Protein AF-A0A957S7K9-F1 (afdb_monomer)

Foldseek 3Di:
DDDDDDDDDDPPPDPPDPDPDDDDPPPDPPPVPQVVQQVVLVVQLVQQVVDVLVVVLCVLLVQDPVLCVLQSKGWFQDDDQPDDRFIWIWGFAAALVRGTQFIKTAGSDADPPTDRMDTDPSSDAQGKRQNNVDDFAQLAEEEEEEANVLQSLLVVLCVVLVFRYGYIYSYHLVSLVRNLVVVLVRLLRYLAYEYEYQDPCSQVVSQVVCVVRPVGHHRDHAPPSDGSSSCSSVVNNNVVVLVVLVCLLVVLVVVLVVCVVPPDPVNNVSSVSSNVSSVSSNCCSVVVDDDPPPPPPPDD

Mean predicted aligned error: 11.4 Å

Sequence (300 aa):
MSGTIPSGPPADLYPLSDRGKKAVDADQAPDYLDDWLLEAVPRFRAALKQNKPVIEYLQRRGISGEAAAAWHLGARSYSGNGYDRAAAVAMPAMGRDGQPIGLKYRIVNPAPTGPKCLNAKGTSGATLFGLHLLAPSHQRALLVCEGELNAVSLWQAARSINAPLDVVSFGSEGNSLSAWGTIKALSGNYGTTIVWADQPEVSSGLGMLLEWEAGGAYCQQSPYGKDANDLLQAGLLESYITGLLYRLHDSLSPLIARAHEYAHADDKARLWAREERLTMLAVAVLWGWSSPIKTESKAA

Structure (mmCIF, N/CA/C/O backbone):
data_AF-A0A957S7K9-F1
#
_entry.id   AF-A0A957S7K9-F1
#
loop_
_atom_site.group_PDB
_atom_site.id
_atom_site.type_symbol
_atom_site.label_atom_id
_atom_site.label_alt_id
_atom_site.label_comp_id
_atom_site.label_asym_id
_atom_site.label_entity_id
_atom_site.label_seq_id
_atom_site.pdbx_PDB_ins_code
_atom_site.Cartn_x
_atom_site.Cartn_y
_atom_site.Cartn_z
_atom_site.occupancy
_atom_site.B_iso_or_equiv
_atom_site.auth_seq_id
_atom_site.auth_comp_id
_atom_site.auth_asym_id
_atom_site.auth_atom_id
_atom_site.pdbx_PDB_model_num
ATOM 1 N N . MET A 1 1 ? -51.545 15.983 9.578 1.00 40.59 1 MET A N 1
ATOM 2 C CA . MET A 1 1 ? -50.214 16.380 10.081 1.00 40.59 1 MET A CA 1
ATOM 3 C C . MET A 1 1 ? -49.230 15.327 9.602 1.00 40.59 1 MET A C 1
ATOM 5 O O . MET A 1 1 ? -49.207 14.240 10.155 1.00 40.59 1 MET A O 1
ATOM 9 N N . SER A 1 2 ? -48.556 15.593 8.481 1.00 32.12 2 SER A N 1
ATOM 10 C CA . SER A 1 2 ? -47.654 14.652 7.806 1.00 32.12 2 SER A CA 1
ATOM 11 C C . SER A 1 2 ? -46.230 15.160 7.998 1.00 32.12 2 SER A C 1
ATOM 13 O O . SER A 1 2 ? -45.921 16.257 7.542 1.00 32.12 2 SER A O 1
ATOM 15 N N . GLY A 1 3 ? -45.415 14.413 8.742 1.00 29.97 3 GLY A N 1
ATOM 16 C CA . GLY A 1 3 ? -44.024 14.751 9.030 1.00 29.97 3 GLY A CA 1
ATOM 17 C C . GLY A 1 3 ? -43.102 14.237 7.932 1.00 29.97 3 GLY A C 1
ATOM 18 O O . GLY A 1 3 ? -43.047 13.037 7.675 1.00 29.97 3 GLY A O 1
ATOM 19 N N . THR A 1 4 ? -42.396 15.149 7.277 1.00 34.28 4 THR A N 1
ATOM 20 C CA . THR A 1 4 ? -41.329 14.866 6.316 1.00 34.28 4 THR A CA 1
ATOM 21 C C . THR A 1 4 ? -40.015 14.602 7.056 1.00 34.28 4 THR A C 1
ATOM 23 O O . THR A 1 4 ? -39.618 15.361 7.937 1.00 34.28 4 THR A O 1
ATOM 26 N N . ILE A 1 5 ? -39.351 13.506 6.690 1.00 33.75 5 ILE A N 1
ATOM 27 C CA . ILE A 1 5 ? -38.017 13.096 7.154 1.00 33.75 5 ILE A CA 1
ATOM 28 C C . ILE A 1 5 ? -36.967 14.051 6.549 1.00 33.75 5 ILE A C 1
ATOM 30 O O . ILE A 1 5 ? -37.105 14.388 5.369 1.00 33.75 5 ILE A O 1
ATOM 34 N N . PRO A 1 6 ? -35.916 14.482 7.277 1.00 33.62 6 PRO A N 1
ATOM 35 C CA . PRO A 1 6 ? -34.867 15.298 6.682 1.00 33.62 6 PRO A CA 1
ATOM 36 C C . PRO A 1 6 ? -34.019 14.454 5.724 1.00 33.62 6 PRO A C 1
ATOM 38 O O . PRO A 1 6 ? -33.525 13.382 6.074 1.00 33.62 6 PRO A O 1
ATOM 41 N N . SER A 1 7 ? -33.866 14.968 4.508 1.00 38.09 7 SER A N 1
ATOM 42 C CA . SER A 1 7 ? -32.948 14.499 3.472 1.00 38.09 7 SER A CA 1
ATOM 43 C C . SER A 1 7 ? -31.512 14.393 3.994 1.00 38.09 7 SER A C 1
ATOM 45 O O . SER A 1 7 ? -31.052 15.273 4.721 1.00 38.09 7 SER A O 1
ATOM 47 N N . GLY A 1 8 ? -30.805 13.334 3.588 1.00 37.28 8 GLY A N 1
ATOM 48 C CA . GLY A 1 8 ? -29.373 13.159 3.848 1.00 37.28 8 GLY A CA 1
ATOM 49 C C . GLY A 1 8 ? -28.513 14.314 3.307 1.00 37.28 8 GLY A C 1
ATOM 50 O O . GLY A 1 8 ? -29.008 15.152 2.547 1.00 37.28 8 GLY A O 1
ATOM 51 N N . PRO A 1 9 ? -27.232 14.386 3.708 1.00 30.55 9 PRO A N 1
ATOM 52 C CA . PRO A 1 9 ? -26.366 15.496 3.336 1.00 30.55 9 PRO A CA 1
ATOM 53 C C . PRO A 1 9 ? -26.137 15.538 1.812 1.00 30.55 9 PRO A C 1
ATOM 55 O O . PRO A 1 9 ? -26.082 14.484 1.172 1.00 30.55 9 PRO A O 1
ATOM 58 N N . PRO A 1 10 ? -26.010 16.739 1.220 1.00 33.38 10 PRO A N 1
ATOM 59 C CA . PRO A 1 10 ? -25.805 16.912 -0.215 1.00 33.38 10 PRO A CA 1
ATOM 60 C C . PRO A 1 10 ? -24.439 16.375 -0.663 1.00 33.38 10 PRO A C 1
ATOM 62 O O . PRO A 1 10 ? -23.454 16.441 0.073 1.00 33.38 10 PRO A O 1
ATOM 65 N N . ALA A 1 11 ? -24.379 15.890 -1.904 1.00 35.31 11 ALA A N 1
ATOM 66 C CA . ALA A 1 11 ? -23.202 15.302 -2.551 1.00 35.31 11 ALA A CA 1
ATOM 67 C C . ALA A 1 11 ? -22.056 16.300 -2.853 1.00 35.31 11 ALA A C 1
ATOM 69 O O . ALA A 1 11 ? -21.069 15.924 -3.481 1.00 35.31 11 ALA A O 1
ATOM 70 N N . ASP A 1 12 ? -22.141 17.537 -2.355 1.00 33.28 12 ASP A N 1
ATOM 71 C CA . ASP A 1 12 ? -21.331 18.677 -2.809 1.00 33.28 12 ASP A CA 1
ATOM 72 C C . ASP A 1 12 ? -20.323 19.188 -1.756 1.00 33.28 12 ASP A C 1
ATOM 74 O O . ASP A 1 12 ? -19.790 20.289 -1.874 1.00 33.28 12 ASP A O 1
ATOM 78 N N . LEU A 1 13 ? -20.018 18.408 -0.711 1.00 27.41 13 LEU A N 1
ATOM 79 C CA . LEU A 1 13 ? -19.104 18.825 0.371 1.00 27.41 13 LEU A CA 1
ATOM 80 C C . LEU A 1 13 ? -17.602 18.612 0.099 1.00 27.41 13 LEU A C 1
ATOM 82 O O . LEU A 1 13 ? -16.789 18.702 1.020 1.00 27.41 13 LEU A O 1
ATOM 86 N N . TYR A 1 14 ? -17.201 18.410 -1.156 1.00 32.72 14 TYR A N 1
ATOM 87 C CA . TYR A 1 14 ? -15.795 18.483 -1.550 1.00 32.72 14 TYR A CA 1
ATOM 88 C C . TYR A 1 14 ? -15.630 19.543 -2.635 1.00 32.72 14 TYR A C 1
ATOM 90 O O . TYR A 1 14 ? -16.008 19.287 -3.780 1.00 32.72 14 TYR A O 1
ATOM 98 N N . PRO A 1 15 ? -15.053 20.720 -2.333 1.00 28.98 15 PRO A N 1
ATOM 99 C CA . PRO A 1 15 ? -14.592 21.583 -3.400 1.00 28.98 15 PRO A CA 1
ATOM 100 C C . PRO A 1 15 ? -13.512 20.810 -4.162 1.00 28.98 15 PRO A C 1
ATOM 102 O O . PRO A 1 15 ? -12.453 20.487 -3.615 1.00 28.98 15 PRO A O 1
ATOM 105 N N . LEU A 1 16 ? -13.799 20.488 -5.428 1.00 34.84 16 LEU A N 1
ATOM 106 C CA . LEU A 1 16 ? -12.767 20.251 -6.430 1.00 34.84 16 LEU A CA 1
ATOM 107 C C . LEU A 1 16 ? -11.755 21.383 -6.266 1.00 34.84 16 LEU A C 1
ATOM 109 O O . LEU A 1 16 ? -12.127 22.551 -6.338 1.00 34.84 16 LEU A O 1
ATOM 113 N N . SER A 1 17 ? -10.524 21.003 -5.931 1.00 37.41 17 SER A N 1
ATOM 114 C CA . SER A 1 17 ? -9.437 21.875 -5.499 1.00 37.41 17 SER A CA 1
ATOM 115 C C . SER A 1 17 ? -9.468 23.243 -6.178 1.00 37.41 17 SER A C 1
ATOM 117 O O . SER A 1 17 ? -9.115 23.371 -7.355 1.00 37.41 17 SER A O 1
ATOM 119 N N . ASP A 1 18 ? -9.837 24.260 -5.405 1.00 31.44 18 ASP A N 1
ATOM 120 C CA . ASP A 1 18 ? -9.538 25.638 -5.740 1.00 31.44 18 ASP A CA 1
ATOM 121 C C . ASP A 1 18 ? -8.009 25.768 -5.686 1.00 31.44 18 ASP A C 1
ATOM 123 O O . ASP A 1 18 ? -7.373 25.617 -4.636 1.00 31.44 18 ASP A O 1
ATOM 127 N N . ARG A 1 19 ? -7.393 25.877 -6.868 1.00 39.47 19 ARG A N 1
ATOM 128 C CA . ARG A 1 19 ? -5.938 25.897 -7.043 1.00 39.47 19 ARG A CA 1
ATOM 129 C C . ARG A 1 19 ? -5.394 27.200 -6.462 1.00 39.47 19 ARG A C 1
ATOM 131 O O . ARG A 1 19 ? -5.288 28.210 -7.156 1.00 39.47 19 ARG A O 1
ATOM 138 N N . GLY A 1 20 ? -4.981 27.152 -5.198 1.00 28.11 20 GLY A N 1
ATOM 139 C CA . GLY A 1 20 ? -4.155 28.173 -4.561 1.00 28.11 20 GLY A CA 1
ATOM 140 C C . GLY A 1 20 ? -2.801 28.298 -5.262 1.00 28.11 20 GLY A C 1
ATOM 141 O O . GLY A 1 20 ? -1.843 27.603 -4.931 1.00 28.11 20 GLY A O 1
ATOM 142 N N . LYS A 1 21 ? -2.727 29.184 -6.260 1.00 36.22 21 LYS A N 1
ATOM 143 C CA . LYS A 1 21 ? -1.496 29.581 -6.949 1.00 36.22 21 LYS A CA 1
ATOM 144 C C . LYS A 1 21 ? -0.591 30.377 -6.002 1.00 36.22 21 LYS A C 1
ATOM 146 O O . LYS A 1 21 ? -0.970 31.462 -5.568 1.00 36.22 21 LYS A O 1
ATOM 151 N N . LYS A 1 22 ? 0.651 29.918 -5.810 1.00 26.97 22 LYS A N 1
ATOM 152 C CA . LYS A 1 22 ? 1.825 30.808 -5.727 1.00 26.97 22 LYS A CA 1
ATOM 153 C C . LYS A 1 22 ? 3.089 30.139 -6.291 1.00 26.97 22 LYS A C 1
ATOM 155 O O . LYS A 1 22 ? 3.783 29.397 -5.613 1.00 26.97 22 LYS A O 1
ATOM 160 N N . ALA A 1 23 ? 3.304 30.459 -7.569 1.00 32.12 23 ALA A N 1
ATOM 161 C CA . ALA A 1 23 ? 4.555 30.713 -8.286 1.00 32.12 23 ALA A CA 1
ATOM 162 C C . ALA A 1 23 ? 5.735 29.733 -8.140 1.00 32.12 23 ALA A C 1
ATOM 164 O O . ALA A 1 23 ? 6.741 30.021 -7.500 1.00 32.12 23 ALA A O 1
ATOM 165 N N . VAL A 1 24 ? 5.665 28.655 -8.914 1.00 30.42 24 VAL A N 1
ATOM 166 C CA . VAL A 1 24 ? 6.739 28.308 -9.860 1.00 30.42 24 VAL A CA 1
ATOM 167 C C . VAL A 1 24 ? 6.046 28.316 -11.220 1.00 30.42 24 VAL A C 1
ATOM 169 O O . VAL A 1 24 ? 4.910 27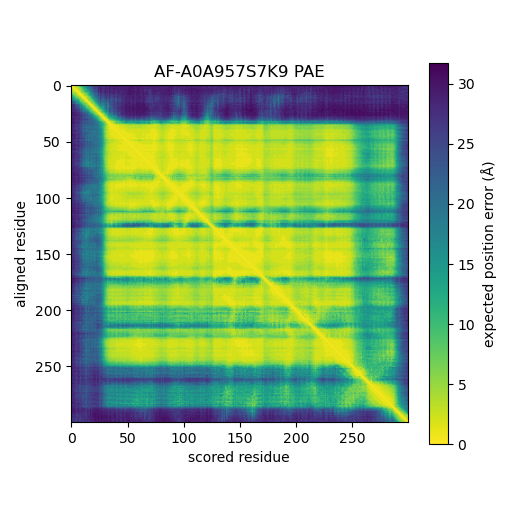.852 -11.254 1.00 30.42 24 VAL A O 1
ATOM 172 N N . ASP A 1 25 ? 6.621 28.904 -12.273 1.00 31.39 25 ASP A N 1
ATOM 173 C CA . ASP A 1 25 ? 5.973 29.060 -13.591 1.00 31.39 25 ASP A CA 1
ATOM 174 C C . ASP A 1 25 ? 5.265 27.766 -14.039 1.00 31.39 25 ASP A C 1
ATOM 176 O O . ASP A 1 25 ? 5.877 26.814 -14.519 1.00 31.39 25 ASP A O 1
ATOM 180 N N . ALA A 1 26 ? 3.952 27.728 -13.803 1.00 32.97 26 ALA A N 1
ATOM 181 C CA . ALA A 1 26 ? 3.089 26.551 -13.877 1.00 32.97 26 ALA A CA 1
ATOM 182 C C . ALA A 1 26 ? 2.227 26.573 -15.143 1.00 32.97 26 ALA A C 1
ATOM 184 O O . ALA A 1 26 ? 1.149 25.984 -15.167 1.00 32.97 26 ALA A O 1
ATOM 185 N N . ASP A 1 27 ? 2.679 27.284 -16.177 1.00 32.72 27 ASP A N 1
ATOM 186 C CA . ASP A 1 27 ? 1.867 27.548 -17.365 1.00 32.72 27 ASP A CA 1
ATOM 187 C C . ASP A 1 27 ? 2.054 26.526 -18.492 1.00 32.72 27 ASP A C 1
ATOM 189 O O . ASP A 1 27 ? 1.521 26.718 -19.575 1.00 32.72 27 ASP A O 1
ATOM 193 N N . GLN A 1 28 ? 2.756 25.411 -18.245 1.00 31.91 28 GLN A N 1
ATOM 194 C CA . GLN A 1 28 ? 2.763 24.243 -19.137 1.00 31.91 28 GLN A CA 1
ATOM 195 C C . GLN A 1 28 ? 2.995 22.933 -18.361 1.00 31.91 28 GLN A C 1
ATOM 197 O O . GLN A 1 28 ? 4.035 22.290 -18.497 1.00 31.91 28 GLN A O 1
ATOM 202 N N . ALA A 1 29 ? 2.021 22.484 -17.566 1.00 39.94 29 ALA A N 1
ATOM 203 C CA . ALA A 1 29 ? 1.775 21.042 -17.533 1.00 39.94 29 ALA A CA 1
ATOM 204 C C . ALA A 1 29 ? 0.912 20.768 -18.773 1.00 39.94 29 ALA A C 1
ATOM 206 O O . ALA A 1 29 ? -0.241 21.190 -18.779 1.00 39.94 29 ALA A O 1
ATOM 207 N N . PRO A 1 30 ? 1.469 20.224 -19.869 1.00 39.81 30 PRO A N 1
ATOM 208 C CA . PRO A 1 30 ? 0.715 20.101 -21.109 1.00 39.81 30 PRO A CA 1
ATOM 209 C C . PRO A 1 30 ? -0.482 19.172 -20.885 1.00 39.81 30 PRO A C 1
ATOM 211 O O . PRO A 1 30 ? -0.311 18.130 -20.253 1.00 39.81 30 PRO A O 1
ATOM 214 N N . ASP A 1 31 ? -1.640 19.503 -21.468 1.00 48.41 31 ASP A N 1
ATOM 215 C CA . ASP A 1 31 ? -2.852 18.654 -21.527 1.00 48.41 31 ASP A CA 1
ATOM 216 C C . ASP A 1 31 ? -2.547 17.204 -21.971 1.00 48.41 31 ASP A C 1
ATOM 218 O O . ASP A 1 31 ? -3.260 16.261 -21.655 1.00 48.41 31 ASP A O 1
ATOM 222 N N . TYR A 1 32 ? -1.394 17.007 -22.612 1.00 55.78 32 TYR A N 1
ATOM 223 C CA . TYR A 1 32 ? -0.789 15.722 -22.942 1.00 55.78 32 TYR A CA 1
ATOM 224 C C . TYR A 1 32 ? -0.526 14.786 -21.744 1.00 55.78 32 TYR A C 1
ATOM 226 O O . TYR A 1 32 ? -0.389 13.584 -21.967 1.00 55.78 32 TYR A O 1
ATOM 234 N N . LEU A 1 33 ? -0.380 15.285 -20.501 1.00 64.81 33 LEU A N 1
ATOM 235 C CA . LEU A 1 33 ? -0.000 14.454 -19.345 1.00 64.81 33 LEU A CA 1
ATOM 236 C C . LEU A 1 33 ? -1.059 13.389 -19.019 1.00 64.81 33 LEU A C 1
ATOM 238 O O . LEU A 1 33 ? -0.711 12.232 -18.776 1.00 64.81 33 LEU A O 1
ATOM 242 N N . ASP A 1 34 ? -2.325 13.788 -19.040 1.00 67.56 34 ASP A N 1
ATOM 243 C CA . ASP A 1 34 ? -3.440 12.895 -18.742 1.00 67.56 34 ASP A CA 1
ATOM 244 C C . ASP A 1 34 ? -3.630 11.904 -19.901 1.00 67.56 34 ASP A C 1
ATOM 246 O O . ASP A 1 34 ? -3.696 10.693 -19.678 1.00 67.56 34 ASP A O 1
ATOM 250 N N . ASP A 1 35 ? -3.553 12.389 -21.145 1.00 79.81 35 ASP A N 1
ATOM 251 C CA . ASP A 1 35 ? -3.683 11.568 -22.353 1.00 79.81 35 ASP A CA 1
ATOM 252 C C . ASP A 1 35 ? -2.632 10.450 -22.429 1.00 79.81 35 ASP A C 1
ATOM 254 O O . ASP A 1 35 ? -2.968 9.284 -22.663 1.00 79.81 35 ASP A O 1
ATOM 258 N N . TRP A 1 36 ? -1.349 10.742 -22.169 1.00 87.25 36 TRP A N 1
ATOM 259 C CA . TRP A 1 36 ? -0.337 9.682 -22.246 1.00 87.25 36 TRP A CA 1
ATOM 260 C C . TRP A 1 36 ? -0.469 8.673 -21.099 1.00 87.25 36 TRP A C 1
ATOM 262 O O . TRP A 1 36 ? -0.155 7.497 -21.298 1.00 87.25 36 TRP A O 1
ATOM 272 N N . LEU A 1 37 ? -0.902 9.089 -19.901 1.00 90.12 37 LEU A N 1
ATOM 273 C CA . LEU A 1 37 ? -1.119 8.172 -18.778 1.00 90.12 37 LEU A CA 1
ATOM 274 C C . LEU A 1 37 ? -2.270 7.205 -19.076 1.00 90.12 37 LEU A C 1
ATOM 276 O O . LEU A 1 37 ? -2.132 6.000 -18.824 1.00 90.12 37 LEU A O 1
ATOM 280 N N . LEU A 1 38 ? -3.356 7.718 -19.662 1.00 90.81 38 LEU A N 1
ATOM 281 C CA . LEU A 1 38 ? -4.510 6.937 -20.113 1.00 90.81 38 LEU A CA 1
ATOM 282 C C . LEU A 1 38 ? -4.116 5.858 -21.125 1.00 90.81 38 LEU A C 1
ATOM 284 O O . LEU A 1 38 ? -4.597 4.729 -21.038 1.00 90.81 38 LEU A O 1
ATOM 288 N N . GLU A 1 39 ? -3.191 6.159 -22.036 1.00 91.94 39 GLU A N 1
ATOM 289 C CA . GLU A 1 39 ? -2.677 5.183 -23.001 1.00 91.94 39 GLU A CA 1
ATOM 290 C C . GLU A 1 39 ? -1.640 4.221 -22.394 1.00 91.94 39 GLU A C 1
ATOM 292 O O . GLU A 1 39 ? -1.623 3.014 -22.675 1.00 91.94 39 GLU A O 1
ATOM 297 N N . ALA A 1 40 ? -0.741 4.735 -21.553 1.00 92.38 40 ALA A N 1
ATOM 298 C CA . ALA A 1 40 ? 0.407 3.985 -21.065 1.00 92.38 40 ALA A CA 1
ATOM 299 C C . ALA A 1 40 ? 0.029 2.922 -20.030 1.00 92.38 40 ALA A C 1
ATOM 301 O O . ALA A 1 40 ? 0.571 1.813 -20.068 1.00 92.38 40 ALA A O 1
ATOM 302 N N . VAL A 1 41 ? -0.899 3.222 -19.114 1.00 94.50 41 VAL A N 1
ATOM 303 C CA . VAL A 1 41 ? -1.272 2.294 -18.035 1.00 94.50 41 VAL A CA 1
ATOM 304 C C . VAL A 1 41 ? -1.858 0.981 -18.576 1.00 94.50 41 VAL A C 1
ATOM 306 O O . VAL A 1 41 ? -1.327 -0.080 -18.222 1.00 94.50 41 VAL A O 1
ATOM 309 N N . PRO A 1 42 ? -2.867 0.974 -19.472 1.00 96.12 42 PRO A N 1
ATOM 310 C CA . PRO A 1 42 ? -3.365 -0.258 -20.085 1.00 96.12 42 PRO A CA 1
ATOM 311 C C . PRO A 1 42 ? -2.270 -1.042 -20.815 1.00 96.12 42 PRO A C 1
ATOM 313 O O . PRO A 1 42 ? -2.186 -2.265 -20.673 1.00 96.12 42 PRO A O 1
ATOM 316 N N . ARG A 1 43 ? -1.380 -0.347 -21.536 1.00 97.19 43 ARG A N 1
ATOM 317 C CA . ARG A 1 43 ? -0.255 -0.971 -22.244 1.00 97.19 43 ARG A CA 1
ATOM 318 C C . ARG A 1 43 ? 0.717 -1.660 -21.287 1.00 97.19 43 ARG A C 1
ATOM 320 O O . ARG A 1 43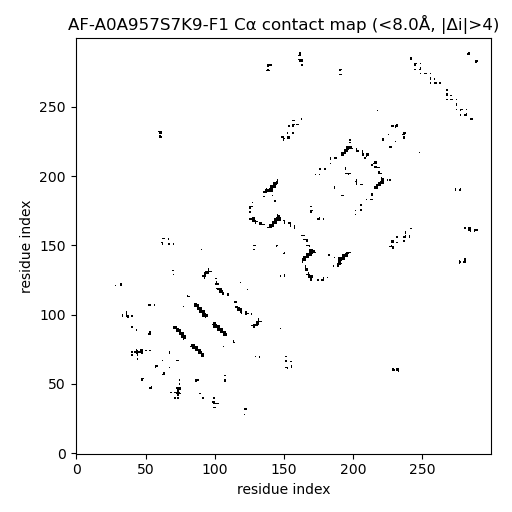 ? 1.113 -2.796 -21.544 1.00 97.19 43 ARG A O 1
ATOM 327 N N . PHE A 1 44 ? 1.095 -1.019 -20.181 1.00 97.88 44 PHE A N 1
ATOM 328 C CA . PHE A 1 44 ? 1.997 -1.623 -19.195 1.00 97.88 44 PHE A CA 1
ATOM 329 C C . PHE A 1 44 ? 1.349 -2.801 -18.464 1.00 97.88 44 PHE A C 1
ATOM 331 O O . PHE A 1 44 ? 2.017 -3.812 -18.236 1.00 97.88 44 PHE A O 1
ATOM 338 N N . ARG A 1 45 ? 0.049 -2.725 -18.153 1.00 97.62 45 ARG A N 1
ATOM 339 C CA . ARG A 1 45 ? -0.713 -3.855 -17.590 1.00 97.62 45 ARG A CA 1
ATOM 340 C C . ARG A 1 45 ? -0.747 -5.045 -18.547 1.00 97.62 45 ARG A C 1
ATOM 342 O O . ARG A 1 45 ? -0.539 -6.181 -18.128 1.00 97.62 45 ARG A O 1
ATOM 349 N N . ALA A 1 46 ? -0.968 -4.798 -19.838 1.00 97.44 46 ALA A N 1
ATOM 350 C CA . ALA A 1 46 ? -0.916 -5.844 -20.855 1.00 97.44 46 ALA A CA 1
ATOM 351 C C . ALA A 1 46 ? 0.490 -6.460 -20.959 1.00 97.44 46 ALA A C 1
ATOM 353 O O . ALA A 1 46 ? 0.625 -7.684 -20.978 1.00 97.44 46 ALA A O 1
ATOM 354 N N . ALA A 1 47 ? 1.534 -5.624 -20.943 1.00 97.75 47 ALA A N 1
ATOM 355 C CA . ALA A 1 47 ? 2.925 -6.064 -21.005 1.00 97.75 47 ALA A CA 1
ATOM 356 C C . ALA A 1 47 ? 3.346 -6.915 -19.795 1.00 97.75 47 ALA A C 1
ATOM 358 O O . ALA A 1 47 ? 4.167 -7.820 -19.950 1.00 97.75 47 ALA A O 1
ATOM 359 N N . LEU A 1 48 ? 2.772 -6.677 -18.607 1.00 97.94 48 LEU A N 1
ATOM 360 C CA . LEU A 1 48 ? 3.077 -7.460 -17.405 1.00 97.94 48 LEU A CA 1
ATOM 361 C C . LEU A 1 48 ? 2.861 -8.957 -17.622 1.00 97.94 48 LEU A C 1
ATOM 363 O O . LEU A 1 48 ? 3.707 -9.741 -17.212 1.00 97.94 48 LEU A O 1
ATOM 367 N N . LYS A 1 49 ? 1.802 -9.349 -18.342 1.00 94.69 49 LYS A N 1
ATOM 368 C CA . LYS A 1 49 ? 1.454 -10.759 -18.602 1.00 94.69 49 LYS A CA 1
ATOM 369 C C . LYS A 1 49 ? 2.548 -11.547 -19.329 1.00 94.69 49 LYS A C 1
ATOM 371 O O . LYS A 1 49 ? 2.542 -12.771 -19.289 1.00 94.69 49 LYS A O 1
ATOM 376 N N . GLN A 1 50 ? 3.456 -10.857 -20.016 1.00 95.69 50 GLN A N 1
ATOM 377 C CA . GLN A 1 50 ? 4.507 -11.462 -20.836 1.00 95.69 50 GLN A CA 1
ATOM 378 C C . GLN A 1 50 ? 5.917 -11.145 -20.311 1.00 95.69 50 GLN A C 1
ATOM 380 O O . GLN A 1 50 ? 6.903 -11.690 -20.807 1.00 95.69 50 GLN A O 1
ATOM 385 N N . ASN A 1 51 ? 6.044 -10.280 -19.300 1.00 97.06 51 ASN A N 1
ATOM 386 C CA . ASN A 1 51 ? 7.333 -9.812 -18.801 1.00 97.06 51 ASN A CA 1
ATOM 387 C C . ASN A 1 51 ? 7.841 -10.696 -17.650 1.00 97.06 51 ASN A C 1
ATOM 389 O O . ASN A 1 51 ? 7.623 -10.390 -16.477 1.00 97.06 51 ASN A O 1
ATOM 393 N N . LYS A 1 52 ? 8.534 -11.791 -17.994 1.00 97.12 52 LYS A N 1
ATOM 394 C CA . LYS A 1 52 ? 9.042 -12.774 -17.016 1.00 97.12 52 LYS A CA 1
ATOM 395 C C . LYS A 1 52 ? 9.855 -12.150 -15.869 1.00 97.12 52 LYS A C 1
ATOM 397 O O . LYS A 1 52 ? 9.509 -12.433 -14.726 1.00 97.12 52 LYS A O 1
ATOM 402 N N . PRO A 1 53 ? 10.840 -11.255 -16.105 1.00 97.56 53 PRO A N 1
ATOM 403 C CA . PRO A 1 53 ? 11.607 -10.660 -15.007 1.00 97.56 53 PRO A CA 1
ATOM 404 C C . PRO A 1 53 ? 10.748 -9.908 -13.984 1.00 97.56 53 PRO A C 1
ATOM 406 O O . PRO A 1 53 ? 10.999 -9.994 -12.783 1.00 97.56 53 PRO A O 1
ATOM 409 N N . VAL A 1 54 ? 9.732 -9.170 -14.446 1.00 98.38 54 VAL A N 1
ATOM 410 C CA . VAL A 1 54 ? 8.829 -8.424 -13.559 1.00 98.38 54 VAL A CA 1
ATOM 411 C C . VAL A 1 54 ? 7.860 -9.366 -12.842 1.00 98.38 54 VAL A C 1
ATOM 413 O O . VAL A 1 54 ? 7.633 -9.191 -11.647 1.00 98.38 54 VAL A O 1
ATOM 416 N N . ILE A 1 55 ? 7.333 -10.388 -13.526 1.00 98.44 55 ILE A N 1
ATOM 417 C CA . ILE A 1 55 ? 6.481 -11.415 -12.904 1.00 98.44 55 ILE A CA 1
ATOM 418 C C . ILE A 1 55 ? 7.238 -12.116 -11.773 1.00 98.44 55 ILE A C 1
ATOM 420 O O . ILE A 1 55 ? 6.754 -12.156 -10.645 1.00 98.44 55 ILE A O 1
ATOM 424 N N . GLU A 1 56 ? 8.442 -12.617 -12.051 1.00 98.25 56 GLU A N 1
ATOM 425 C CA . GLU A 1 56 ? 9.269 -13.312 -11.063 1.00 98.25 56 GLU A CA 1
ATOM 426 C C . GLU A 1 56 ? 9.638 -12.394 -9.893 1.00 98.25 56 GLU A C 1
ATOM 428 O O . GLU A 1 56 ? 9.670 -12.830 -8.745 1.00 98.25 56 GLU A O 1
ATOM 433 N N . TYR A 1 57 ? 9.896 -11.110 -10.160 1.00 98.31 57 TYR A N 1
ATOM 434 C CA . TYR A 1 57 ? 10.127 -10.122 -9.110 1.00 98.31 57 TYR A CA 1
ATOM 435 C C . TYR A 1 57 ? 8.918 -9.975 -8.181 1.00 98.31 57 TYR A C 1
ATOM 437 O O . TYR A 1 57 ? 9.076 -10.066 -6.965 1.00 98.31 57 TYR A O 1
ATOM 445 N N . LEU A 1 58 ? 7.717 -9.784 -8.736 1.00 98.50 58 LEU A N 1
ATOM 446 C CA . LEU A 1 58 ? 6.490 -9.654 -7.946 1.00 98.50 58 LEU A CA 1
ATOM 447 C C . LEU A 1 58 ? 6.191 -10.934 -7.155 1.00 98.50 58 LEU A C 1
ATOM 449 O O . LEU A 1 58 ? 5.881 -10.851 -5.969 1.00 98.50 58 LEU A O 1
ATOM 453 N N . GLN A 1 59 ? 6.378 -12.105 -7.772 1.00 98.12 59 GLN A N 1
ATOM 454 C CA . GLN A 1 59 ? 6.221 -13.405 -7.114 1.00 98.12 59 GLN A CA 1
ATOM 455 C C . GLN A 1 59 ? 7.190 -13.579 -5.943 1.00 98.12 59 GLN A C 1
ATOM 457 O O . GLN A 1 59 ? 6.766 -13.980 -4.863 1.00 98.12 59 GLN A O 1
ATOM 462 N N . ARG A 1 60 ? 8.473 -13.224 -6.110 1.00 97.88 60 ARG A N 1
ATOM 463 C CA . ARG A 1 60 ? 9.450 -13.251 -5.005 1.00 97.88 60 ARG A CA 1
ATOM 464 C C . ARG A 1 60 ? 9.071 -12.307 -3.870 1.00 97.88 60 ARG A C 1
ATOM 466 O O . ARG A 1 60 ? 9.320 -12.633 -2.721 1.00 97.88 60 ARG A O 1
ATOM 473 N N . ARG A 1 61 ? 8.448 -11.167 -4.184 1.00 97.69 61 ARG A N 1
ATOM 474 C CA . ARG A 1 61 ? 7.904 -10.223 -3.193 1.00 97.69 61 ARG A CA 1
ATOM 475 C C . ARG A 1 61 ? 6.553 -10.679 -2.615 1.00 97.69 61 ARG A C 1
ATOM 477 O O . ARG A 1 61 ? 5.949 -9.932 -1.854 1.00 97.69 61 ARG A O 1
ATOM 484 N N . GLY A 1 62 ? 6.058 -11.866 -2.973 1.00 98.06 62 GLY A N 1
ATOM 485 C CA . GLY A 1 62 ? 4.785 -12.412 -2.493 1.00 98.06 62 GLY A CA 1
ATOM 486 C C . GLY A 1 62 ? 3.538 -11.717 -3.051 1.00 98.06 62 GLY A C 1
ATOM 487 O O . GLY A 1 62 ? 2.440 -11.952 -2.553 1.00 98.06 62 GLY A O 1
ATOM 488 N N . ILE A 1 63 ? 3.674 -10.852 -4.060 1.00 98.56 63 ILE A N 1
ATOM 489 C CA . ILE A 1 63 ? 2.548 -10.115 -4.643 1.00 98.56 63 ILE A CA 1
ATOM 490 C C . ILE A 1 63 ? 1.788 -11.026 -5.605 1.00 98.56 63 ILE A C 1
ATOM 492 O O . ILE A 1 63 ? 2.350 -11.526 -6.584 1.00 98.56 63 ILE A O 1
ATOM 496 N N . SER A 1 64 ? 0.499 -11.233 -5.332 1.00 98.19 64 SER A N 1
ATOM 497 C CA . SER A 1 64 ? -0.347 -12.102 -6.151 1.00 98.19 64 SER A CA 1
ATOM 498 C C . SER A 1 64 ? -0.730 -11.444 -7.482 1.00 98.19 64 SER A C 1
ATOM 500 O O . SER A 1 64 ? -0.701 -10.221 -7.638 1.00 98.19 64 SER A O 1
ATOM 502 N N . GLY A 1 65 ? -1.141 -12.260 -8.459 1.00 97.94 65 GLY A N 1
ATOM 503 C CA . GLY A 1 65 ? -1.684 -11.750 -9.722 1.00 97.94 65 GLY A CA 1
ATOM 504 C C . GLY A 1 65 ? -2.962 -10.923 -9.531 1.00 97.94 65 GLY A C 1
ATOM 505 O O . GLY A 1 65 ? -3.154 -9.936 -10.237 1.00 97.94 65 GLY A O 1
ATOM 506 N N . GLU A 1 66 ? -3.801 -11.280 -8.551 1.00 98.19 66 GLU A N 1
ATOM 507 C CA . GLU A 1 66 ? -4.999 -10.513 -8.180 1.00 98.19 66 GLU A CA 1
ATOM 508 C C . GLU A 1 66 ? -4.619 -9.137 -7.627 1.00 98.19 66 GLU A C 1
ATOM 510 O O . GLU A 1 66 ? -5.137 -8.123 -8.093 1.00 98.19 66 GLU A O 1
ATOM 515 N N . ALA A 1 67 ? -3.664 -9.085 -6.694 1.00 98.44 67 ALA A N 1
ATOM 516 C CA . ALA A 1 67 ? -3.193 -7.830 -6.122 1.00 98.44 67 ALA A CA 1
ATOM 517 C C . ALA A 1 67 ? -2.542 -6.940 -7.185 1.00 98.44 67 ALA A C 1
ATOM 519 O O . ALA A 1 67 ? -2.871 -5.760 -7.295 1.00 98.44 67 ALA A O 1
ATOM 520 N N . ALA A 1 68 ? -1.693 -7.513 -8.042 1.00 98.50 68 ALA A N 1
ATOM 521 C CA . ALA A 1 68 ? -1.110 -6.788 -9.162 1.00 98.50 68 ALA A CA 1
ATOM 522 C C . ALA A 1 68 ? -2.184 -6.225 -10.112 1.00 98.50 68 ALA A C 1
ATOM 524 O O . ALA A 1 68 ? -2.081 -5.079 -10.552 1.00 98.50 68 ALA A O 1
ATOM 525 N N . ALA A 1 69 ? -3.234 -6.997 -10.406 1.00 98.38 69 ALA A N 1
ATOM 526 C CA . ALA A 1 69 ? -4.325 -6.563 -11.272 1.00 98.38 69 ALA A CA 1
ATOM 527 C C . ALA A 1 69 ? -5.172 -5.441 -10.648 1.00 98.38 69 ALA A C 1
ATOM 529 O O . ALA A 1 69 ? -5.465 -4.468 -11.352 1.00 98.38 69 ALA A O 1
ATOM 530 N N . ALA A 1 70 ? -5.524 -5.564 -9.362 1.00 98.12 70 ALA A N 1
ATOM 531 C CA . ALA A 1 70 ? -6.314 -4.588 -8.606 1.00 98.12 70 ALA A CA 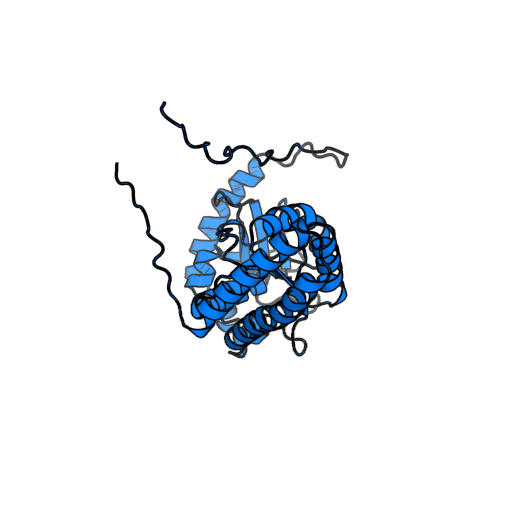1
ATOM 532 C C . ALA A 1 70 ? -5.589 -3.243 -8.455 1.00 98.12 70 ALA A C 1
ATOM 534 O O . ALA A 1 70 ? -6.197 -2.183 -8.563 1.00 98.12 70 ALA A O 1
ATOM 535 N N . TRP A 1 71 ? -4.268 -3.274 -8.283 1.00 98.06 71 TRP A N 1
ATOM 536 C CA . TRP A 1 71 ? -3.422 -2.080 -8.182 1.00 98.06 71 TRP A CA 1
ATOM 537 C C . TRP A 1 71 ? -2.910 -1.570 -9.536 1.00 98.06 71 TRP A C 1
ATOM 539 O O . TRP A 1 71 ? -2.037 -0.708 -9.583 1.00 98.06 71 TRP A O 1
ATOM 549 N N . HIS A 1 72 ? -3.444 -2.094 -10.646 1.00 97.81 72 HIS A N 1
ATOM 550 C CA . HIS A 1 72 ? -3.077 -1.694 -12.008 1.00 97.81 72 HIS A CA 1
ATOM 551 C C . HIS A 1 72 ? -1.570 -1.801 -12.305 1.00 97.81 72 HIS A C 1
ATOM 553 O O . HIS A 1 72 ? -1.060 -1.102 -13.184 1.00 97.81 72 HIS A O 1
ATOM 559 N N . LEU A 1 73 ? -0.858 -2.701 -11.617 1.00 98.44 73 LEU A N 1
ATOM 560 C CA . LEU A 1 73 ? 0.570 -2.890 -11.829 1.00 98.44 73 LEU A CA 1
ATOM 561 C C . LEU A 1 73 ? 0.838 -3.324 -13.271 1.00 98.44 73 LEU A C 1
ATOM 563 O O . LEU A 1 73 ? 0.108 -4.122 -13.865 1.00 98.44 73 LEU A O 1
ATOM 567 N N . GLY A 1 74 ? 1.915 -2.786 -13.825 1.00 98.38 74 GLY A N 1
ATOM 568 C CA . GLY A 1 74 ? 2.356 -3.066 -15.179 1.00 98.38 74 GLY A CA 1
ATOM 569 C C . GLY A 1 74 ? 3.836 -3.410 -15.248 1.00 98.38 74 GLY A C 1
ATOM 570 O O . GLY A 1 74 ? 4.562 -3.354 -14.255 1.00 98.38 74 GLY A O 1
ATOM 571 N N . ALA A 1 75 ? 4.302 -3.724 -16.450 1.00 98.31 75 ALA A N 1
ATOM 572 C CA . ALA A 1 75 ? 5.716 -3.909 -16.734 1.00 98.31 75 ALA A CA 1
ATOM 573 C C . ALA A 1 75 ? 6.168 -2.998 -17.871 1.00 98.31 75 ALA A C 1
ATOM 575 O O . ALA A 1 75 ? 5.447 -2.783 -18.847 1.00 98.31 75 ALA A O 1
ATOM 576 N N . ARG A 1 76 ? 7.404 -2.511 -17.770 1.00 95.75 76 ARG A N 1
ATOM 577 C CA . ARG A 1 76 ? 8.092 -1.838 -18.873 1.00 95.75 76 ARG A CA 1
ATOM 578 C C . ARG A 1 76 ? 9.598 -2.051 -18.804 1.00 95.75 76 ARG A C 1
ATOM 580 O O . ARG A 1 76 ? 10.142 -2.362 -17.747 1.00 95.75 76 ARG A O 1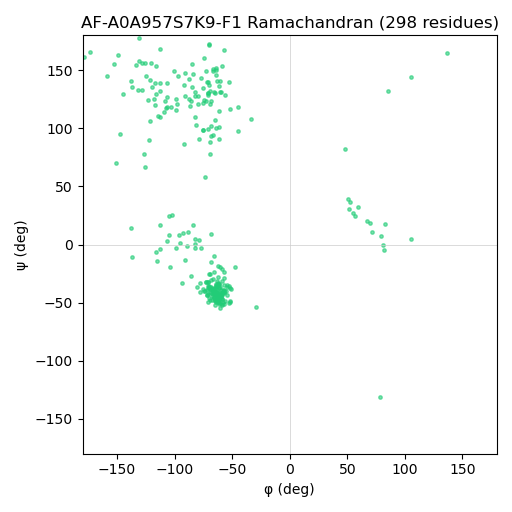
ATOM 587 N N . SER A 1 77 ? 10.268 -1.783 -19.918 1.00 93.56 77 SER A N 1
ATOM 588 C CA . SER A 1 77 ? 11.698 -1.479 -19.916 1.00 93.56 77 SER A CA 1
ATOM 589 C C . SER A 1 77 ? 11.900 0.011 -19.637 1.00 93.56 77 SER A C 1
ATOM 591 O O . SER A 1 77 ? 11.192 0.868 -20.186 1.00 93.56 77 SER A O 1
ATOM 593 N N . TYR A 1 78 ? 12.849 0.319 -18.763 1.00 90.00 78 TYR A N 1
ATOM 594 C CA . TYR A 1 78 ? 13.220 1.672 -18.380 1.00 90.00 78 TYR A CA 1
ATOM 595 C C . TYR A 1 78 ? 14.635 1.996 -18.868 1.00 90.00 78 TYR A C 1
ATOM 597 O O . TYR A 1 78 ? 15.562 1.219 -18.646 1.00 90.00 78 TYR A O 1
ATOM 605 N N . SER A 1 79 ? 14.789 3.158 -19.499 1.00 87.94 79 SER A N 1
ATOM 606 C CA . SER A 1 79 ? 16.084 3.723 -19.884 1.00 87.94 79 SER A CA 1
ATOM 607 C C . SER A 1 79 ? 16.167 5.157 -19.362 1.00 87.94 79 SER A C 1
ATOM 609 O O . SER A 1 79 ? 15.213 5.921 -19.517 1.00 87.94 79 SER A O 1
ATOM 611 N N . GLY A 1 80 ? 17.286 5.507 -18.730 1.00 85.44 80 GLY A N 1
ATOM 612 C CA . GLY A 1 80 ? 17.499 6.792 -18.051 1.00 85.44 80 GLY A CA 1
ATOM 613 C C . GLY A 1 80 ? 18.179 6.614 -16.693 1.00 85.44 80 GLY A C 1
ATOM 614 O O . GLY A 1 80 ? 18.228 5.507 -16.169 1.00 85.44 80 GLY A O 1
ATOM 615 N N . ASN A 1 81 ? 18.717 7.689 -16.107 1.00 82.81 81 ASN A N 1
ATOM 616 C CA . ASN A 1 81 ? 19.376 7.660 -14.787 1.00 82.81 81 ASN A CA 1
ATOM 617 C C . ASN A 1 81 ? 20.443 6.554 -14.637 1.00 82.81 81 ASN A C 1
ATOM 619 O O . ASN A 1 81 ? 20.528 5.902 -13.600 1.00 82.81 81 ASN A O 1
ATOM 623 N N . GLY A 1 82 ? 21.223 6.311 -15.696 1.00 81.31 82 GLY A N 1
ATOM 624 C CA . GLY A 1 82 ? 22.252 5.264 -15.727 1.00 81.31 82 GLY A CA 1
ATOM 625 C C . GLY A 1 82 ? 21.737 3.846 -16.008 1.00 81.31 82 GLY A C 1
ATOM 626 O O . GLY A 1 82 ? 22.541 2.925 -16.094 1.00 81.31 82 GLY A O 1
ATOM 627 N N . TYR A 1 83 ? 20.428 3.657 -16.192 1.00 85.62 83 TYR A N 1
ATOM 628 C CA . TYR A 1 83 ? 19.844 2.383 -16.607 1.00 85.62 83 TYR A CA 1
ATOM 629 C C . TYR A 1 83 ? 19.709 2.289 -18.129 1.00 85.62 83 TYR A C 1
ATOM 631 O O . TYR A 1 83 ? 19.217 3.222 -18.772 1.00 85.62 83 TYR A O 1
ATOM 639 N N . ASP A 1 84 ? 20.053 1.125 -18.682 1.00 87.12 84 ASP A N 1
ATOM 640 C CA . ASP A 1 84 ? 19.763 0.748 -20.066 1.00 87.12 84 ASP A CA 1
ATOM 641 C C . ASP A 1 84 ? 18.780 -0.429 -20.101 1.00 87.12 84 ASP A C 1
ATOM 643 O O . ASP A 1 84 ? 19.104 -1.543 -19.689 1.00 87.12 84 ASP A O 1
ATOM 647 N N . ARG A 1 85 ? 17.548 -0.159 -20.554 1.00 88.25 85 ARG A N 1
ATOM 648 C CA . ARG A 1 85 ? 16.466 -1.142 -20.743 1.00 88.25 85 ARG A CA 1
ATOM 649 C C . ARG A 1 85 ? 16.190 -2.030 -19.522 1.00 88.25 85 ARG A C 1
ATOM 651 O O . ARG A 1 85 ? 15.703 -3.152 -19.669 1.00 88.25 85 ARG A O 1
ATOM 658 N N . ALA A 1 86 ? 16.419 -1.514 -18.318 1.00 91.75 86 ALA A N 1
ATOM 659 C CA . ALA A 1 86 ? 16.182 -2.238 -17.078 1.00 91.75 86 ALA A CA 1
ATOM 660 C C . ALA A 1 86 ? 14.699 -2.617 -16.939 1.00 91.75 86 ALA A C 1
ATOM 662 O O . ALA A 1 86 ? 13.808 -1.806 -17.206 1.00 91.75 86 ALA A O 1
ATOM 663 N N . ALA A 1 87 ? 14.423 -3.848 -16.508 1.00 96.56 87 ALA A N 1
ATOM 664 C CA . ALA A 1 87 ? 13.064 -4.275 -16.200 1.00 96.56 87 ALA A CA 1
ATOM 665 C C . ALA A 1 87 ? 12.529 -3.490 -14.994 1.00 96.56 87 ALA A C 1
ATOM 667 O O . ALA A 1 87 ? 13.201 -3.384 -13.963 1.00 96.56 87 ALA A O 1
ATOM 668 N N . ALA A 1 88 ? 11.318 -2.950 -15.122 1.00 97.50 88 ALA A N 1
ATOM 669 C CA . ALA A 1 88 ? 10.689 -2.158 -14.079 1.00 97.50 88 ALA A CA 1
ATOM 670 C C . ALA A 1 88 ? 9.205 -2.499 -13.915 1.00 97.50 88 ALA A C 1
ATOM 672 O O . ALA A 1 88 ? 8.479 -2.673 -14.900 1.00 97.50 88 ALA A O 1
ATOM 673 N N . VAL A 1 89 ? 8.755 -2.527 -12.660 1.00 98.25 89 VAL A N 1
ATOM 674 C CA . VAL A 1 89 ? 7.330 -2.512 -12.315 1.00 98.25 89 VAL A CA 1
ATOM 675 C C . VAL A 1 89 ? 6.817 -1.096 -12.552 1.00 98.25 89 VAL A C 1
ATOM 677 O O . VAL A 1 89 ? 7.356 -0.143 -11.990 1.00 98.25 89 VAL A O 1
ATOM 680 N N . ALA A 1 90 ? 5.783 -0.954 -13.370 1.00 97.19 90 ALA A N 1
ATOM 681 C CA . ALA A 1 90 ? 5.016 0.277 -13.506 1.00 97.19 90 ALA A CA 1
ATOM 682 C C . ALA A 1 90 ? 3.927 0.303 -12.422 1.00 97.19 90 ALA A C 1
ATOM 684 O O . ALA A 1 90 ? 3.132 -0.630 -12.329 1.00 97.19 90 ALA A O 1
ATOM 685 N N . MET A 1 91 ? 3.914 1.348 -11.598 1.00 96.50 91 MET A N 1
ATOM 686 C CA . MET A 1 91 ? 3.036 1.514 -10.436 1.00 96.50 91 MET A CA 1
ATOM 687 C C . MET A 1 91 ? 2.230 2.811 -10.605 1.00 96.50 91 MET A C 1
ATOM 689 O O . MET A 1 91 ? 2.727 3.886 -10.251 1.00 96.50 91 MET A O 1
ATOM 693 N N . PRO A 1 92 ? 1.044 2.751 -11.232 1.00 94.81 92 PRO A N 1
ATOM 694 C CA . PRO A 1 92 ? 0.239 3.939 -11.481 1.00 94.81 92 PRO A CA 1
ATOM 695 C C . PRO A 1 92 ? -0.538 4.368 -10.233 1.00 94.81 92 PRO A C 1
ATOM 697 O O . PRO A 1 92 ? -1.266 3.576 -9.642 1.00 94.81 92 PRO A O 1
ATOM 700 N N . ALA A 1 93 ? -0.421 5.635 -9.845 1.00 93.19 93 ALA A N 1
ATOM 701 C CA . ALA A 1 93 ? -1.353 6.233 -8.899 1.00 93.19 93 ALA A CA 1
ATOM 702 C C . ALA A 1 93 ? -2.663 6.514 -9.639 1.00 93.19 93 ALA A C 1
ATOM 704 O O . ALA A 1 93 ? -2.664 7.232 -10.637 1.00 93.19 93 ALA A O 1
ATOM 705 N N . MET A 1 94 ? -3.758 5.932 -9.159 1.00 93.44 94 MET A N 1
ATOM 706 C CA . MET A 1 94 ? -5.090 6.112 -9.730 1.00 93.44 94 MET A CA 1
ATOM 707 C C . MET A 1 94 ? -5.914 7.012 -8.807 1.00 93.44 94 MET A C 1
ATOM 709 O O . MET A 1 94 ? -5.843 6.862 -7.586 1.00 93.44 94 MET A O 1
ATOM 713 N N . GLY A 1 95 ? -6.692 7.929 -9.374 1.00 91.81 95 GLY A N 1
ATOM 714 C CA . GLY A 1 95 ? -7.698 8.714 -8.671 1.00 91.81 95 GLY A CA 1
ATOM 715 C C . GLY A 1 95 ? -8.900 7.867 -8.246 1.00 91.81 95 GLY A C 1
ATOM 716 O O . GLY A 1 95 ? -9.042 6.706 -8.630 1.00 91.81 95 GLY A O 1
ATOM 717 N N . ARG A 1 96 ? -9.798 8.448 -7.441 1.00 90.25 96 ARG A N 1
ATOM 718 C CA . ARG A 1 96 ? -11.035 7.765 -7.000 1.00 90.25 96 ARG A CA 1
ATOM 719 C C . ARG A 1 96 ? -12.006 7.472 -8.147 1.00 90.25 96 ARG A C 1
ATOM 721 O O . ARG A 1 96 ? -12.831 6.577 -8.027 1.00 90.25 96 ARG A O 1
ATOM 728 N N . ASP A 1 97 ? -11.900 8.226 -9.232 1.00 89.56 97 ASP A N 1
ATOM 729 C CA . ASP A 1 97 ? -12.617 8.040 -10.496 1.00 89.56 97 ASP A CA 1
ATOM 730 C C . ASP A 1 97 ? -12.035 6.907 -11.361 1.00 89.56 97 ASP A C 1
ATOM 732 O O . ASP A 1 97 ? -12.568 6.598 -12.425 1.00 89.56 97 ASP A O 1
ATOM 736 N N . GLY A 1 98 ? -10.943 6.280 -10.913 1.00 89.94 98 GLY A N 1
ATOM 737 C CA . GLY A 1 98 ? -10.247 5.230 -11.644 1.00 89.94 98 GLY A CA 1
ATOM 738 C C . GLY A 1 98 ? -9.326 5.748 -12.747 1.00 89.94 98 GLY A C 1
ATOM 739 O O . GLY A 1 98 ? -8.789 4.925 -13.489 1.00 89.94 98 GLY A O 1
ATOM 740 N N . GLN A 1 99 ? -9.108 7.064 -12.854 1.00 91.56 99 GLN A N 1
ATOM 741 C CA . GLN A 1 99 ? -8.199 7.641 -13.844 1.00 91.56 99 GLN A CA 1
ATOM 742 C C . GLN A 1 99 ? -6.758 7.696 -13.320 1.00 91.56 99 GLN A C 1
ATOM 744 O O . GLN A 1 99 ? -6.539 7.927 -12.130 1.00 91.56 99 GLN A O 1
ATOM 749 N N . PRO A 1 100 ? -5.741 7.447 -14.160 1.00 91.81 100 PRO A N 1
ATOM 750 C CA . PRO A 1 100 ? -4.350 7.527 -13.738 1.00 91.81 100 PRO A CA 1
ATOM 751 C C . PRO A 1 100 ? -3.932 8.990 -13.542 1.00 91.81 100 PRO A C 1
ATOM 753 O O . PRO A 1 100 ? -3.997 9.789 -14.464 1.00 91.81 100 PRO A O 1
ATOM 756 N N . ILE A 1 101 ? -3.448 9.318 -12.346 1.00 89.25 101 ILE A N 1
ATOM 757 C CA . ILE A 1 101 ? -3.011 10.670 -11.947 1.00 89.25 101 ILE A CA 1
ATOM 758 C C . ILE A 1 101 ? -1.498 10.755 -11.706 1.00 89.25 101 ILE A C 1
ATOM 760 O O . ILE A 1 101 ? -0.949 11.814 -11.409 1.00 89.25 101 ILE A O 1
ATOM 764 N N . GLY A 1 102 ? -0.798 9.625 -11.801 1.00 89.81 102 GLY A N 1
ATOM 765 C CA . GLY A 1 102 ? 0.650 9.586 -11.709 1.00 89.81 102 GLY A CA 1
ATOM 766 C C . GLY A 1 102 ? 1.217 8.208 -11.999 1.00 89.81 102 GLY A C 1
ATOM 767 O O . GLY A 1 102 ? 0.497 7.210 -12.021 1.00 89.81 102 GLY A O 1
ATOM 768 N N . LEU A 1 103 ? 2.528 8.135 -12.226 1.00 91.31 103 LEU A N 1
ATOM 769 C CA . LEU A 1 103 ? 3.188 6.873 -12.524 1.00 91.31 103 LEU A CA 1
ATOM 770 C C . LEU A 1 103 ? 4.592 6.812 -11.932 1.00 91.31 103 LEU A C 1
ATOM 772 O O . LEU A 1 103 ? 5.426 7.686 -12.160 1.00 91.31 103 LEU A O 1
ATOM 776 N N . LYS A 1 104 ? 4.869 5.726 -11.213 1.00 92.50 104 LYS A N 1
ATOM 777 C CA . LYS A 1 104 ? 6.197 5.396 -10.696 1.00 92.50 104 LYS A CA 1
ATOM 778 C C . LYS A 1 104 ? 6.726 4.110 -11.307 1.00 92.50 104 LYS A C 1
ATOM 780 O O . LYS A 1 104 ? 5.970 3.225 -11.703 1.00 92.50 104 LYS A O 1
ATOM 785 N N . TYR A 1 105 ? 8.045 3.999 -11.349 1.00 93.81 105 TYR A N 1
ATOM 786 C CA . TYR A 1 105 ? 8.767 2.814 -11.781 1.00 93.81 105 TYR A CA 1
ATOM 787 C C . TYR A 1 105 ? 9.609 2.279 -10.636 1.00 93.81 105 TYR A C 1
ATOM 789 O O . TYR A 1 105 ? 10.441 3.006 -10.098 1.00 93.81 105 TYR A O 1
ATOM 797 N N . ARG A 1 106 ? 9.426 1.003 -10.293 1.00 95.06 106 ARG A N 1
ATOM 798 C CA . ARG A 1 106 ? 10.329 0.257 -9.409 1.00 95.06 106 ARG A CA 1
ATOM 799 C C . ARG A 1 106 ? 11.254 -0.587 -10.269 1.00 95.06 106 ARG A C 1
ATOM 801 O O . ARG A 1 106 ? 10.781 -1.490 -10.957 1.00 95.06 106 ARG A O 1
ATOM 808 N N . ILE A 1 107 ? 12.554 -0.318 -10.231 1.00 96.25 107 ILE A N 1
ATOM 809 C CA . ILE A 1 107 ? 13.534 -1.129 -10.960 1.00 96.25 107 ILE A CA 1
ATOM 810 C C . ILE A 1 107 ? 13.655 -2.497 -10.276 1.00 96.25 107 ILE A C 1
ATOM 812 O O . ILE A 1 107 ? 13.810 -2.566 -9.057 1.00 96.25 107 ILE A O 1
ATOM 816 N N . VAL A 1 108 ? 13.568 -3.580 -11.055 1.00 94.94 108 VAL A N 1
ATOM 817 C CA . VAL A 1 108 ? 13.615 -4.965 -10.545 1.00 94.94 108 VAL A CA 1
ATOM 818 C C . VAL A 1 108 ? 14.985 -5.289 -9.947 1.00 94.94 108 VAL A C 1
ATOM 820 O O . VAL A 1 108 ? 15.063 -5.822 -8.844 1.00 94.94 108 VAL A O 1
ATOM 823 N N . ASN A 1 109 ? 16.051 -4.914 -10.658 1.00 90.50 109 ASN A N 1
ATOM 824 C CA . ASN A 1 109 ? 17.445 -5.091 -10.251 1.00 90.50 109 ASN A CA 1
ATOM 825 C C . ASN A 1 109 ? 18.161 -3.733 -10.335 1.00 90.50 109 ASN A C 1
ATOM 827 O O . ASN A 1 109 ? 18.814 -3.449 -11.343 1.00 90.50 109 ASN A O 1
ATOM 831 N N . PRO A 1 110 ? 17.963 -2.840 -9.349 1.00 88.06 110 PRO A N 1
ATOM 832 C CA . PRO A 1 110 ? 18.608 -1.535 -9.350 1.00 88.06 110 PRO A CA 1
ATOM 833 C C . PRO A 1 110 ? 20.122 -1.690 -9.172 1.00 88.06 110 PRO A C 1
ATOM 835 O O . PRO A 1 110 ? 20.588 -2.629 -8.524 1.00 88.06 110 PRO A O 1
ATOM 838 N N . ALA A 1 111 ? 20.894 -0.749 -9.716 1.00 84.25 111 ALA A N 1
ATOM 839 C CA . ALA A 1 111 ? 22.323 -0.679 -9.425 1.00 84.25 111 ALA A CA 1
ATOM 840 C C . ALA A 1 111 ? 22.529 -0.376 -7.924 1.00 84.25 111 ALA A C 1
ATOM 842 O O . ALA A 1 111 ? 21.675 0.294 -7.337 1.00 84.25 111 ALA A O 1
ATOM 843 N N . PRO A 1 112 ? 23.644 -0.797 -7.291 1.00 83.00 112 PRO A N 1
ATOM 844 C CA . PRO A 1 112 ? 23.859 -0.613 -5.849 1.00 83.00 112 PRO A CA 1
ATOM 845 C C . PRO A 1 112 ? 23.691 0.831 -5.358 1.00 83.00 112 PRO A C 1
ATOM 847 O O . PRO A 1 112 ? 23.165 1.061 -4.273 1.00 83.00 112 PRO A O 1
ATOM 850 N N . THR A 1 113 ? 24.101 1.801 -6.174 1.00 81.69 113 THR A N 1
ATOM 851 C CA . THR A 1 113 ? 23.994 3.244 -5.907 1.00 81.69 113 THR A CA 1
ATOM 852 C C . THR A 1 113 ? 22.906 3.929 -6.742 1.00 81.69 113 THR A C 1
ATOM 854 O O . THR A 1 113 ? 22.754 5.147 -6.684 1.00 81.69 113 THR A O 1
ATOM 857 N N . GLY A 1 114 ? 22.157 3.166 -7.542 1.00 82.50 114 GLY A N 1
ATOM 858 C CA . GLY A 1 114 ? 21.113 3.684 -8.418 1.00 82.50 114 GLY A CA 1
ATOM 859 C C . GLY A 1 114 ? 19.776 3.862 -7.694 1.00 82.50 114 GLY A C 1
ATOM 860 O O . GLY A 1 114 ? 19.485 3.161 -6.720 1.00 82.50 114 GLY A O 1
ATOM 861 N N . PRO A 1 115 ? 18.905 4.764 -8.177 1.00 85.75 115 PRO A N 1
ATOM 862 C CA . PRO A 1 115 ? 17.583 4.936 -7.595 1.00 85.75 115 PRO A CA 1
ATOM 863 C C . PRO A 1 115 ? 16.753 3.663 -7.793 1.00 85.75 115 PRO A C 1
ATOM 865 O O . PRO A 1 115 ? 16.657 3.132 -8.903 1.00 85.75 115 PRO A O 1
ATOM 868 N N . LYS A 1 116 ? 16.140 3.177 -6.708 1.00 90.50 116 LYS A N 1
ATOM 869 C CA . LYS A 1 116 ? 15.252 2.000 -6.724 1.00 90.50 116 LYS A CA 1
ATOM 870 C C . LYS A 1 116 ? 13.887 2.331 -7.328 1.00 90.50 116 LYS A C 1
ATOM 872 O O . LYS A 1 116 ? 13.311 1.511 -8.043 1.00 90.50 116 LYS A O 1
ATOM 877 N N . CYS A 1 117 ? 13.387 3.528 -7.026 1.00 89.06 117 CYS A N 1
ATOM 878 C CA . CYS A 1 117 ? 12.113 4.052 -7.499 1.00 89.06 117 CYS A CA 1
ATOM 879 C C . CYS A 1 117 ? 12.332 5.352 -8.272 1.00 89.06 117 CYS A C 1
ATOM 881 O O . CYS A 1 117 ? 13.167 6.172 -7.897 1.00 89.06 117 CYS A O 1
ATOM 883 N N . LEU A 1 118 ? 11.566 5.536 -9.342 1.00 89.38 118 LEU A N 1
ATOM 884 C CA . LEU A 1 118 ? 11.662 6.677 -10.247 1.00 89.38 118 LEU A CA 1
ATOM 885 C C . LEU A 1 118 ? 10.259 7.169 -10.591 1.00 89.38 118 LEU A C 1
ATOM 887 O O . LEU A 1 118 ? 9.392 6.363 -10.913 1.00 89.38 118 LEU A O 1
ATOM 891 N N . ASN A 1 119 ? 10.037 8.479 -10.567 1.00 88.06 119 ASN A N 1
ATOM 892 C CA . ASN A 1 119 ? 8.799 9.055 -11.090 1.00 88.06 119 ASN A CA 1
ATOM 893 C C . ASN A 1 119 ? 8.856 9.096 -12.621 1.00 88.06 119 ASN A C 1
ATOM 895 O O . ASN A 1 119 ? 9.913 9.353 -13.209 1.00 88.06 119 ASN A O 1
ATOM 899 N N . ALA A 1 120 ? 7.724 8.862 -13.279 1.00 86.69 120 ALA A N 1
ATOM 900 C CA . ALA A 1 120 ? 7.592 9.202 -1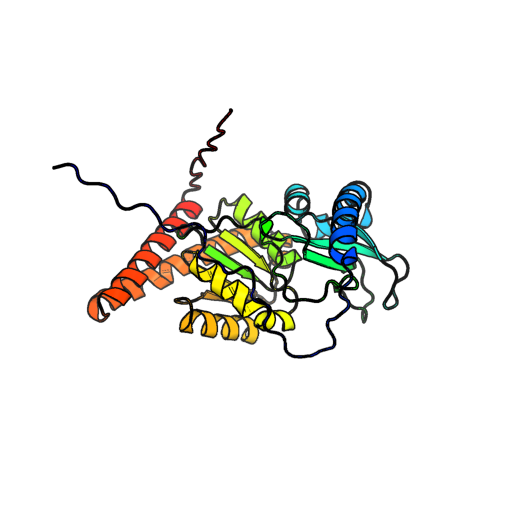4.681 1.00 86.69 120 ALA A CA 1
ATOM 901 C C . ALA A 1 120 ? 7.705 10.723 -14.860 1.00 86.69 120 ALA A C 1
ATOM 903 O O . ALA A 1 120 ? 7.389 11.516 -13.968 1.00 86.69 120 ALA A O 1
ATOM 904 N N . LYS A 1 121 ? 8.207 11.144 -16.022 1.00 81.56 121 LYS A N 1
ATOM 905 C CA . LYS A 1 121 ? 8.364 12.566 -16.324 1.00 81.56 121 LYS A CA 1
ATOM 906 C C . LYS A 1 121 ? 6.991 13.243 -16.274 1.00 81.56 121 LYS A C 1
ATOM 908 O O . LYS A 1 121 ? 6.047 12.743 -16.873 1.00 81.56 121 LYS A O 1
ATOM 913 N N . GLY A 1 122 ? 6.906 14.364 -15.562 1.00 75.81 122 GLY A N 1
ATOM 914 C CA . GLY A 1 122 ? 5.673 15.140 -15.424 1.00 75.81 122 GLY A CA 1
ATOM 915 C C . GLY A 1 122 ? 4.690 14.620 -14.371 1.00 75.81 122 GLY A C 1
ATOM 916 O O . GLY A 1 122 ? 3.726 15.311 -14.089 1.00 75.81 122 GLY A O 1
ATOM 917 N N . THR A 1 123 ? 4.942 13.473 -13.727 1.00 76.69 123 THR A N 1
ATOM 918 C CA . THR A 1 123 ? 4.043 12.908 -12.698 1.00 76.69 123 THR A CA 1
ATOM 919 C C . THR A 1 123 ? 4.545 13.134 -11.270 1.00 76.69 123 THR A C 1
ATOM 921 O O . THR A 1 123 ? 4.279 12.330 -10.375 1.00 76.69 123 THR A O 1
ATOM 924 N N . SER A 1 124 ? 5.355 14.172 -11.051 1.00 61.69 124 SER A N 1
ATOM 925 C CA . SER A 1 124 ? 5.876 14.529 -9.730 1.00 61.69 124 SER A CA 1
ATOM 926 C C . SER A 1 124 ? 4.836 15.347 -8.964 1.00 61.69 124 SER A C 1
ATOM 928 O O . SER A 1 124 ? 4.588 16.499 -9.307 1.00 61.69 124 SER A O 1
ATOM 930 N N . GLY A 1 125 ? 4.241 14.758 -7.929 1.00 60.59 125 GLY A N 1
ATOM 931 C CA . GLY A 1 125 ? 3.256 15.417 -7.075 1.00 60.59 125 GLY A CA 1
ATOM 932 C C . GLY A 1 125 ? 2.773 14.502 -5.951 1.00 60.59 125 GLY A C 1
ATOM 933 O O . GLY A 1 125 ? 2.940 13.281 -6.018 1.00 60.59 125 GLY A O 1
ATOM 934 N N . ALA A 1 126 ? 2.187 15.105 -4.917 1.00 56.41 126 ALA A N 1
ATOM 935 C CA . ALA A 1 126 ? 1.643 14.430 -3.742 1.00 56.41 126 ALA A CA 1
ATOM 936 C C . ALA A 1 126 ? 0.392 13.611 -4.092 1.00 56.41 126 ALA A C 1
ATOM 938 O O . ALA A 1 126 ? -0.740 14.030 -3.859 1.00 56.41 126 ALA A O 1
ATOM 939 N N . THR A 1 127 ? 0.590 12.442 -4.693 1.00 77.62 127 THR A N 1
ATOM 940 C CA . THR A 1 127 ? -0.492 11.512 -5.017 1.00 77.62 127 THR A CA 1
ATOM 941 C C . THR A 1 127 ? -0.409 10.312 -4.089 1.00 77.62 127 THR A C 1
ATOM 943 O O . THR A 1 127 ? 0.626 9.649 -3.991 1.00 77.62 127 THR A O 1
ATOM 946 N N . LEU A 1 128 ? -1.503 10.052 -3.370 1.00 90.69 128 LEU A N 1
ATOM 947 C CA . LEU A 1 128 ? -1.638 8.815 -2.615 1.00 90.69 128 LEU A CA 1
ATOM 948 C C . LEU A 1 128 ? -1.831 7.660 -3.600 1.00 90.69 128 LEU A C 1
ATOM 950 O O . LEU A 1 128 ? -2.681 7.709 -4.488 1.00 90.69 128 LEU A O 1
ATOM 954 N N . PHE A 1 129 ? -1.047 6.605 -3.433 1.00 94.62 129 PHE A N 1
ATOM 955 C CA . PHE A 1 129 ? -1.201 5.362 -4.173 1.00 94.62 129 PHE A CA 1
ATOM 956 C C . PHE A 1 129 ? -2.291 4.517 -3.500 1.00 94.62 129 PHE A C 1
ATOM 958 O O . PHE A 1 129 ? -2.220 4.287 -2.293 1.00 94.62 129 PHE A O 1
ATOM 965 N N . GLY A 1 130 ? -3.290 4.060 -4.266 1.00 96.25 130 GLY A N 1
ATOM 966 C CA . GLY A 1 130 ? -4.381 3.198 -3.778 1.00 96.25 130 GLY A CA 1
ATOM 967 C C . GLY A 1 130 ? -5.745 3.868 -3.598 1.00 96.25 130 GLY A C 1
ATOM 968 O O . GLY A 1 130 ? -6.677 3.215 -3.138 1.00 96.25 130 GLY A O 1
ATOM 969 N N . LEU A 1 131 ? -5.898 5.144 -3.974 1.00 95.25 131 LEU A N 1
ATOM 970 C CA . LEU A 1 131 ? -7.160 5.881 -3.800 1.00 95.25 131 LEU A CA 1
ATOM 971 C C . LEU A 1 131 ? -8.365 5.210 -4.480 1.00 95.25 131 LEU A C 1
ATOM 973 O O . LEU A 1 131 ? -9.471 5.267 -3.947 1.00 95.25 131 LEU A O 1
ATOM 977 N N . HIS A 1 132 ? -8.159 4.568 -5.632 1.00 96.00 132 HIS A N 1
ATOM 978 C CA . HIS A 1 132 ? -9.201 3.878 -6.404 1.00 96.00 132 HIS A CA 1
ATOM 979 C C . HIS A 1 132 ? -9.751 2.613 -5.734 1.00 96.00 132 HIS A C 1
ATOM 981 O O . HIS A 1 132 ? -10.793 2.114 -6.147 1.00 96.00 132 HIS A O 1
ATOM 987 N N . LEU A 1 133 ? -9.062 2.082 -4.719 1.00 97.19 133 LEU A N 1
ATOM 988 C CA . LEU A 1 133 ? -9.471 0.875 -3.989 1.00 97.19 133 LEU A CA 1
ATOM 989 C C . LEU A 1 133 ? -10.182 1.183 -2.672 1.00 97.19 133 LEU A C 1
ATOM 991 O O . LEU A 1 133 ? -10.606 0.257 -1.982 1.00 97.19 133 LEU A O 1
ATOM 995 N N . LEU A 1 134 ? -10.286 2.461 -2.309 1.00 96.06 134 LEU A N 1
ATOM 996 C CA . LEU A 1 134 ? -10.904 2.880 -1.063 1.00 96.06 134 LEU A CA 1
ATOM 997 C C . LEU A 1 134 ? -12.414 2.647 -1.087 1.00 96.06 134 LEU A C 1
ATOM 999 O O . LEU A 1 134 ? -13.100 3.030 -2.036 1.00 96.06 134 LEU A O 1
ATOM 1003 N N . ALA A 1 135 ? -12.941 2.146 0.025 1.00 94.44 135 ALA A N 1
ATOM 1004 C CA . ALA A 1 135 ? -14.366 2.057 0.301 1.00 94.44 135 ALA A CA 1
ATOM 1005 C C . ALA A 1 135 ? -14.664 2.752 1.642 1.00 94.44 135 ALA A C 1
ATOM 1007 O O . ALA A 1 135 ? -15.034 2.076 2.606 1.00 94.44 135 ALA A O 1
ATOM 1008 N N . PRO A 1 136 ? -14.496 4.093 1.731 1.00 91.62 136 PRO A N 1
ATOM 1009 C CA . PRO A 1 136 ? -14.531 4.796 3.003 1.00 91.62 136 PRO A CA 1
ATOM 1010 C C . PRO A 1 136 ? -15.827 4.540 3.760 1.00 91.62 136 PRO A C 1
ATOM 1012 O O . PRO A 1 136 ? -16.926 4.691 3.226 1.00 91.62 136 PRO A O 1
ATOM 1015 N N . SER A 1 137 ? -15.678 4.148 5.015 1.00 87.56 137 SER A N 1
ATOM 1016 C CA . SER A 1 137 ? -16.779 3.936 5.935 1.00 87.56 137 SER A CA 1
ATOM 1017 C C . SER A 1 137 ? -16.245 4.026 7.347 1.00 87.56 137 SER A C 1
ATOM 1019 O O . SER A 1 137 ? -15.157 3.538 7.661 1.00 87.56 137 SER A O 1
ATOM 1021 N N . HIS A 1 138 ? -17.063 4.564 8.239 1.00 83.06 138 HIS A N 1
ATOM 1022 C CA . HIS A 1 138 ? -16.752 4.585 9.654 1.00 83.06 138 HIS A CA 1
ATOM 1023 C C . HIS A 1 138 ? -16.628 3.174 10.258 1.00 83.06 138 HIS A C 1
ATOM 1025 O O . HIS A 1 138 ? -15.995 3.018 11.289 1.00 83.06 138 HIS A O 1
ATOM 1031 N N . GLN A 1 139 ? -17.145 2.127 9.614 1.00 81.12 139 GLN A N 1
ATOM 1032 C CA . GLN A 1 139 ? -16.941 0.737 10.046 1.00 81.12 139 GLN A CA 1
ATOM 1033 C C . GLN A 1 139 ? -15.605 0.137 9.577 1.00 81.12 139 GLN A C 1
ATOM 1035 O O . GLN A 1 139 ? -15.384 -1.057 9.753 1.00 81.12 139 GLN A O 1
ATOM 1040 N N . ARG A 1 140 ? -14.737 0.927 8.933 1.00 87.81 140 ARG A N 1
ATOM 1041 C CA . ARG A 1 140 ? -13.432 0.507 8.409 1.00 87.81 140 ARG A CA 1
ATOM 1042 C C . ARG A 1 140 ? -12.310 1.320 9.048 1.00 87.81 140 ARG A C 1
ATOM 1044 O O . ARG A 1 140 ? -12.517 2.449 9.501 1.00 87.81 140 ARG A O 1
ATOM 1051 N N . ALA A 1 141 ? -11.113 0.754 9.052 1.00 91.06 141 ALA A N 1
ATOM 1052 C CA . ALA A 1 141 ? -9.885 1.472 9.364 1.00 91.06 141 ALA A CA 1
ATOM 1053 C C . ALA A 1 141 ? -9.183 1.913 8.071 1.00 91.06 141 ALA A C 1
ATOM 1055 O O . ALA A 1 141 ? -9.197 1.183 7.080 1.00 91.06 141 ALA A O 1
ATOM 1056 N N . LEU A 1 142 ? -8.539 3.080 8.098 1.00 94.81 142 LEU A N 1
ATOM 1057 C CA . LEU A 1 142 ? -7.603 3.512 7.060 1.00 94.81 142 LEU A CA 1
ATOM 1058 C C . LEU A 1 142 ? -6.174 3.250 7.527 1.00 94.81 142 LEU A C 1
ATOM 1060 O O . LEU A 1 142 ? -5.779 3.751 8.574 1.00 94.81 142 LEU A O 1
ATOM 1064 N N . LEU A 1 143 ? -5.383 2.523 6.746 1.00 95.81 143 LEU A N 1
ATOM 1065 C CA . LEU A 1 143 ? -3.951 2.358 6.955 1.00 95.81 143 LEU A CA 1
ATOM 1066 C C . LEU A 1 143 ? -3.183 3.158 5.906 1.00 95.81 143 LEU A C 1
ATOM 1068 O O . LEU A 1 143 ? -3.275 2.910 4.706 1.00 95.81 143 LEU A O 1
ATOM 1072 N N . VAL A 1 144 ? -2.407 4.121 6.380 1.00 94.75 144 VAL A N 1
ATOM 1073 C CA . VAL A 1 144 ? -1.535 4.970 5.576 1.00 94.75 144 VAL A CA 1
ATOM 1074 C C . VAL A 1 144 ? -0.102 4.484 5.754 1.00 94.75 144 VAL A C 1
ATOM 1076 O O . VAL A 1 144 ? 0.394 4.499 6.879 1.00 94.75 144 VAL A O 1
ATOM 1079 N N . CYS A 1 145 ? 0.565 4.047 4.683 1.00 94.19 145 CYS A N 1
ATOM 1080 C CA . CYS A 1 145 ? 1.914 3.489 4.786 1.00 94.19 145 CYS A CA 1
ATOM 1081 C C . CYS A 1 145 ? 2.975 4.130 3.888 1.00 94.19 145 CYS A C 1
ATOM 1083 O O . CYS A 1 145 ? 2.694 4.668 2.813 1.00 94.19 145 CYS A O 1
ATOM 1085 N N . GLU A 1 146 ? 4.233 3.996 4.297 1.00 90.88 146 GLU A N 1
ATOM 1086 C CA . GLU A 1 146 ? 5.369 4.291 3.429 1.00 90.88 146 GLU A CA 1
ATOM 1087 C C . GLU A 1 146 ? 5.567 3.178 2.386 1.00 90.88 146 GLU A C 1
ATOM 1089 O O . GLU A 1 146 ? 5.527 1.988 2.706 1.00 90.88 146 GLU A O 1
ATOM 1094 N N . GLY A 1 147 ? 5.789 3.567 1.129 1.00 91.56 147 GLY A N 1
ATOM 1095 C CA . GLY A 1 147 ? 6.108 2.660 0.025 1.00 91.56 147 GLY A CA 1
ATOM 1096 C C . GLY A 1 147 ? 4.905 2.019 -0.682 1.00 91.56 147 GLY A C 1
ATOM 1097 O O . GLY A 1 147 ? 4.017 1.415 -0.081 1.00 91.56 147 GLY A O 1
ATOM 1098 N N . GLU A 1 148 ? 4.917 2.072 -2.015 1.00 94.81 148 GLU A N 1
ATOM 1099 C CA . GLU A 1 148 ? 3.820 1.588 -2.858 1.00 94.81 148 GLU A CA 1
ATOM 1100 C C . GLU A 1 148 ? 3.631 0.069 -2.753 1.00 94.81 148 GLU A C 1
ATOM 1102 O O . GLU A 1 148 ? 2.513 -0.408 -2.580 1.00 94.81 148 GLU A O 1
ATOM 1107 N N . LEU A 1 149 ? 4.717 -0.712 -2.799 1.00 96.19 149 LEU A N 1
ATOM 1108 C CA . LEU A 1 149 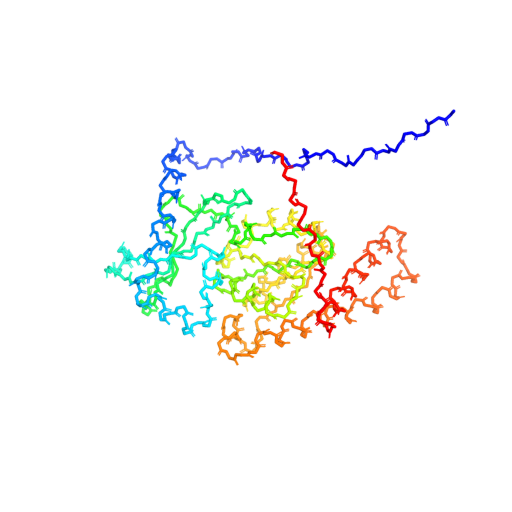? 4.632 -2.175 -2.679 1.00 96.19 149 LEU A CA 1
ATOM 1109 C C . LEU A 1 149 ? 4.234 -2.635 -1.269 1.00 96.19 149 LEU A C 1
ATOM 1111 O O . LEU A 1 149 ? 3.639 -3.705 -1.131 1.00 96.19 149 LEU A O 1
ATOM 1115 N N . ASN A 1 150 ? 4.507 -1.833 -0.236 1.00 96.44 150 ASN A N 1
ATOM 1116 C CA . ASN A 1 150 ? 4.013 -2.103 1.114 1.00 96.44 150 ASN A CA 1
ATOM 1117 C C . ASN A 1 150 ? 2.491 -1.967 1.157 1.00 96.44 150 ASN A C 1
ATOM 1119 O O . ASN A 1 150 ? 1.830 -2.854 1.691 1.00 96.44 150 ASN A O 1
ATOM 1123 N N . ALA A 1 151 ? 1.926 -0.946 0.502 1.00 97.56 151 ALA A N 1
ATOM 1124 C CA . ALA A 1 151 ? 0.476 -0.803 0.398 1.00 97.56 151 ALA A CA 1
ATOM 1125 C C . ALA A 1 151 ? -0.180 -1.981 -0.333 1.00 97.56 151 ALA A C 1
ATOM 1127 O O . ALA A 1 151 ? -1.175 -2.512 0.157 1.00 97.56 151 ALA A O 1
ATOM 1128 N N . VAL A 1 152 ? 0.404 -2.454 -1.444 1.00 98.50 152 VAL A N 1
ATOM 1129 C CA . VAL A 1 152 ? -0.098 -3.661 -2.134 1.00 98.50 152 VAL A CA 1
ATOM 1130 C C . VAL A 1 152 ? -0.069 -4.872 -1.196 1.00 98.50 152 VAL A C 1
ATOM 1132 O O . VAL A 1 152 ? -1.042 -5.623 -1.131 1.00 98.50 152 VAL A O 1
ATOM 1135 N N . SER A 1 153 ? 1.022 -5.035 -0.439 1.00 98.50 153 SER A N 1
ATOM 1136 C CA . SER A 1 153 ? 1.213 -6.148 0.504 1.00 98.50 153 SER A CA 1
ATOM 1137 C C . SER A 1 153 ? 0.177 -6.135 1.628 1.00 98.50 153 SER A C 1
ATOM 1139 O O . SER A 1 153 ? -0.453 -7.154 1.905 1.00 98.50 153 SER A O 1
ATOM 1141 N N . LEU A 1 154 ? -0.030 -4.970 2.242 1.00 98.25 154 LEU A N 1
ATOM 1142 C CA . LEU A 1 154 ? -1.015 -4.755 3.299 1.00 98.25 154 LEU A CA 1
ATOM 1143 C C . LEU A 1 154 ? -2.436 -4.972 2.789 1.00 98.25 154 LEU A C 1
ATOM 1145 O O . LEU A 1 154 ? -3.220 -5.639 3.452 1.00 98.25 154 LEU A O 1
ATOM 1149 N N . TRP A 1 155 ? -2.762 -4.462 1.601 1.00 98.44 155 TRP A N 1
ATOM 1150 C CA . TRP A 1 155 ? -4.086 -4.618 1.005 1.00 98.44 155 TRP A CA 1
ATOM 1151 C C . TRP A 1 155 ? -4.427 -6.080 0.725 1.00 98.44 155 TRP A C 1
ATOM 1153 O O . TRP A 1 155 ? -5.518 -6.532 1.069 1.00 98.44 155 TRP A O 1
ATOM 1163 N N . GLN A 1 156 ? -3.500 -6.843 0.136 1.00 98.25 156 GLN A N 1
ATOM 1164 C CA . GLN A 1 156 ? -3.775 -8.249 -0.165 1.00 98.25 156 GLN A CA 1
ATOM 1165 C C . GLN A 1 156 ? -3.869 -9.096 1.112 1.00 98.25 156 GLN A C 1
ATOM 1167 O O . GLN A 1 156 ? -4.748 -9.948 1.197 1.00 98.25 156 GLN A O 1
ATOM 1172 N N . ALA A 1 157 ? -3.025 -8.822 2.115 1.00 97.62 157 ALA A N 1
ATOM 1173 C CA . ALA A 1 157 ? -3.057 -9.522 3.397 1.00 97.62 157 ALA A CA 1
ATOM 1174 C C . ALA A 1 157 ? -4.299 -9.157 4.218 1.00 97.62 157 ALA A C 1
ATOM 1176 O O . ALA A 1 157 ? -4.876 -10.005 4.883 1.00 97.62 157 ALA A O 1
ATOM 1177 N N . ALA A 1 158 ? -4.757 -7.905 4.150 1.00 95.94 158 ALA A N 1
ATOM 1178 C CA . ALA A 1 158 ? -6.020 -7.505 4.756 1.00 95.94 158 ALA A CA 1
ATOM 1179 C C . ALA A 1 158 ? -7.199 -8.244 4.112 1.00 95.94 158 ALA A C 1
ATOM 1181 O O . ALA A 1 158 ? -8.074 -8.735 4.815 1.00 95.94 158 ALA A O 1
ATOM 1182 N N . ARG A 1 159 ? -7.219 -8.372 2.781 1.00 95.31 159 ARG A N 1
ATOM 1183 C CA . ARG A 1 159 ? -8.287 -9.097 2.080 1.00 95.31 159 ARG A CA 1
ATOM 1184 C C . ARG A 1 159 ? -8.291 -10.593 2.364 1.00 95.31 159 ARG A C 1
ATOM 1186 O O . ARG A 1 159 ? -9.376 -11.144 2.518 1.00 95.31 159 ARG A O 1
ATOM 1193 N N . SER A 1 160 ? -7.127 -11.238 2.442 1.00 94.31 160 SER A N 1
ATOM 1194 C CA . SER A 1 160 ? -7.052 -12.683 2.701 1.00 94.31 160 SER A CA 1
ATOM 1195 C C . SER A 1 160 ? -7.637 -13.062 4.063 1.00 94.31 160 SER A C 1
ATOM 1197 O O . SER A 1 160 ? -8.275 -14.105 4.175 1.00 94.31 160 SER A O 1
ATOM 1199 N N . ILE A 1 161 ? -7.512 -12.183 5.062 1.00 93.06 161 ILE A N 1
ATOM 1200 C CA . ILE A 1 161 ? -8.120 -12.355 6.394 1.00 93.06 161 ILE A CA 1
ATOM 1201 C C . ILE A 1 161 ? -9.467 -11.634 6.555 1.00 93.06 161 ILE A C 1
ATOM 1203 O O . ILE A 1 161 ? -9.985 -11.539 7.665 1.00 93.06 161 ILE A O 1
ATOM 1207 N N . ASN A 1 162 ? -10.026 -11.089 5.468 1.00 90.19 162 ASN A N 1
ATOM 1208 C CA . ASN A 1 162 ? -11.260 -10.300 5.474 1.00 90.19 162 ASN A CA 1
ATOM 1209 C C . ASN A 1 162 ? -11.249 -9.144 6.501 1.00 90.19 162 ASN A C 1
ATOM 1211 O O . ASN A 1 162 ? -12.260 -8.810 7.122 1.00 90.19 162 ASN A O 1
ATOM 1215 N N . ALA A 1 163 ? -10.088 -8.513 6.683 1.00 89.25 163 ALA A N 1
ATOM 1216 C CA . ALA A 1 163 ? -9.953 -7.356 7.541 1.00 89.25 163 ALA A CA 1
ATOM 1217 C C . ALA A 1 163 ? -10.679 -6.140 6.931 1.00 89.25 163 ALA A C 1
ATOM 1219 O O . ALA A 1 163 ? -10.472 -5.805 5.758 1.00 89.25 163 ALA A O 1
ATOM 1220 N N . PRO A 1 164 ? -11.487 -5.422 7.725 1.00 89.44 164 PRO A N 1
ATOM 1221 C CA . PRO A 1 164 ? -12.123 -4.160 7.343 1.00 89.44 164 PRO A CA 1
ATOM 1222 C C . PRO A 1 164 ? -11.126 -2.985 7.306 1.00 89.44 164 PRO A C 1
ATOM 1224 O O . PRO A 1 164 ? -11.272 -1.978 7.999 1.00 89.44 164 PRO A O 1
ATOM 1227 N N . LEU A 1 165 ? -10.089 -3.134 6.484 1.00 93.19 165 LEU A N 1
ATOM 1228 C CA . LEU A 1 165 ? -8.954 -2.232 6.370 1.00 93.19 165 LEU A CA 1
ATOM 1229 C C . LEU A 1 165 ? -8.814 -1.750 4.927 1.00 93.19 165 LEU A C 1
ATOM 1231 O O . LEU A 1 165 ? -8.691 -2.560 4.007 1.00 93.19 165 LEU A O 1
ATOM 1235 N N . ASP A 1 166 ? -8.804 -0.436 4.745 1.00 96.75 166 ASP A N 1
ATOM 1236 C CA . ASP A 1 166 ? -8.403 0.196 3.493 1.00 96.75 166 ASP A CA 1
ATOM 1237 C C . ASP A 1 166 ? -6.970 0.701 3.604 1.00 96.75 166 ASP A C 1
ATOM 1239 O O . ASP A 1 166 ? -6.515 1.067 4.686 1.00 96.75 166 ASP A O 1
ATOM 1243 N N . VAL A 1 167 ? -6.242 0.711 2.487 1.00 97.69 167 VAL A N 1
ATOM 1244 C CA . VAL A 1 167 ? -4.801 0.977 2.485 1.00 97.69 167 VAL A CA 1
ATOM 1245 C C . VAL A 1 167 ? -4.445 2.002 1.419 1.00 97.69 167 VAL A C 1
ATOM 1247 O O . VAL A 1 167 ? -4.844 1.865 0.265 1.00 97.69 167 VAL A O 1
ATOM 1250 N N . VAL A 1 168 ? -3.638 2.992 1.795 1.00 96.69 168 VAL A N 1
ATOM 1251 C CA . VAL A 1 168 ? -3.000 3.936 0.867 1.00 96.69 168 VAL A CA 1
ATOM 1252 C C . VAL A 1 168 ? -1.528 4.102 1.197 1.00 96.69 168 VAL A C 1
ATOM 1254 O O . VAL A 1 168 ? -1.121 3.949 2.347 1.00 96.69 168 VAL A O 1
ATOM 1257 N N . SER A 1 169 ? -0.730 4.478 0.200 1.00 94.81 169 SER A N 1
ATOM 1258 C CA . SER A 1 169 ? 0.654 4.894 0.419 1.00 94.81 169 SER A CA 1
ATOM 1259 C C . SER A 1 169 ? 0.893 6.341 0.019 1.00 94.81 169 SER A C 1
ATOM 1261 O O . SER A 1 169 ? 0.446 6.775 -1.039 1.00 94.81 169 SER A O 1
ATOM 1263 N N . PHE A 1 170 ? 1.664 7.071 0.826 1.00 89.88 170 PHE A N 1
ATOM 1264 C CA . PHE A 1 170 ? 2.214 8.379 0.442 1.00 89.88 170 PHE A CA 1
ATOM 1265 C C . PHE A 1 170 ? 3.499 8.268 -0.402 1.00 89.88 170 PHE A C 1
ATOM 1267 O O . PHE A 1 170 ? 4.057 9.271 -0.844 1.00 89.88 170 PHE A O 1
ATOM 1274 N N . GLY A 1 171 ? 3.961 7.054 -0.699 1.00 85.38 171 GLY A N 1
ATOM 1275 C CA . GLY A 1 171 ? 5.194 6.808 -1.437 1.00 85.38 171 GLY A CA 1
ATOM 1276 C C . GLY A 1 171 ? 6.423 6.977 -0.551 1.00 85.38 171 GLY A C 1
ATOM 1277 O O . GLY A 1 171 ? 6.475 6.390 0.522 1.00 85.38 171 GLY A O 1
ATOM 1278 N N . SER A 1 172 ? 7.419 7.734 -1.016 1.00 74.12 172 SER A N 1
ATOM 1279 C CA . SER A 1 172 ? 8.659 7.998 -0.277 1.00 74.12 172 SER A CA 1
ATOM 1280 C C . SER A 1 172 ? 8.453 8.963 0.890 1.00 74.12 172 SER A C 1
ATOM 1282 O O . SER A 1 172 ? 7.663 9.898 0.769 1.00 74.12 172 SER A O 1
ATOM 1284 N N . GLU A 1 173 ? 9.249 8.796 1.944 1.00 60.97 173 GLU A N 1
ATOM 1285 C CA . GLU A 1 173 ? 9.327 9.614 3.163 1.00 60.97 173 GLU A CA 1
ATOM 1286 C C . GLU A 1 173 ? 8.963 11.108 3.011 1.00 60.97 173 GLU A C 1
ATOM 1288 O O . GLU A 1 173 ? 8.045 11.606 3.671 1.00 60.97 173 GLU A O 1
ATOM 1293 N N . GLY A 1 174 ? 9.612 11.816 2.077 1.00 63.59 174 GLY A N 1
ATOM 1294 C CA . GLY A 1 174 ? 9.425 13.259 1.860 1.00 63.59 174 GLY A CA 1
ATOM 1295 C C . GLY A 1 174 ? 8.040 13.685 1.349 1.00 63.59 174 GLY A C 1
ATOM 1296 O O . GLY A 1 174 ? 7.735 14.875 1.329 1.00 63.59 174 GLY A O 1
ATOM 1297 N N . ASN A 1 175 ? 7.183 12.741 0.955 1.00 70.00 175 ASN A N 1
ATOM 1298 C CA . ASN A 1 175 ? 5.849 13.039 0.435 1.00 70.00 175 ASN A CA 1
ATOM 1299 C C . ASN A 1 175 ? 4.764 13.063 1.515 1.00 70.00 175 ASN A C 1
ATOM 1301 O O . ASN A 1 175 ? 3.665 13.545 1.238 1.00 70.00 175 ASN A O 1
ATOM 1305 N N . SER A 1 176 ? 5.040 12.560 2.719 1.00 70.88 176 SER A N 1
ATOM 1306 C CA . SER A 1 176 ? 4.067 12.475 3.819 1.00 70.88 176 SER A CA 1
ATOM 1307 C C . SER A 1 176 ? 3.388 13.823 4.107 1.00 70.88 176 SER A C 1
ATOM 1309 O O . SER A 1 176 ? 2.162 13.919 4.075 1.00 70.88 176 SER A O 1
ATOM 1311 N N . LEU A 1 177 ? 4.178 14.888 4.275 1.00 73.00 177 LEU A N 1
ATOM 1312 C CA . LEU A 1 177 ? 3.678 16.251 4.492 1.00 73.00 177 LEU A CA 1
ATOM 1313 C C . LEU A 1 177 ? 2.935 16.804 3.275 1.00 73.00 177 LEU A C 1
ATOM 1315 O O . LEU A 1 177 ? 1.902 17.451 3.412 1.00 73.00 177 LEU A O 1
ATOM 1319 N N . SER A 1 178 ? 3.430 16.521 2.070 1.00 76.06 178 SER A N 1
ATOM 1320 C CA . SER A 1 178 ? 2.783 16.985 0.839 1.00 76.06 178 SER A CA 1
ATOM 1321 C C . SER A 1 178 ? 1.413 16.328 0.618 1.00 76.06 178 SER A C 1
ATOM 1323 O O . SER A 1 178 ? 0.511 16.947 0.061 1.00 76.06 178 SER A O 1
ATOM 1325 N N . ALA A 1 179 ? 1.233 15.096 1.105 1.00 81.00 179 ALA A N 1
ATOM 1326 C CA . ALA A 1 179 ? -0.019 14.351 1.039 1.00 81.00 179 ALA A CA 1
ATOM 1327 C C . ALA A 1 179 ? -0.941 14.604 2.248 1.00 81.00 179 ALA A C 1
ATOM 1329 O O . ALA A 1 179 ? -2.048 14.061 2.286 1.00 81.00 179 ALA A O 1
ATOM 1330 N N . TRP A 1 180 ? -0.515 15.431 3.215 1.00 82.00 180 TRP A N 1
ATOM 1331 C CA . TRP A 1 180 ? -1.215 15.666 4.481 1.00 82.00 180 TRP A CA 1
ATOM 1332 C C . TRP A 1 180 ? -2.685 16.041 4.293 1.00 82.00 180 TRP A C 1
ATOM 1334 O O . TRP A 1 180 ? -3.557 15.420 4.895 1.00 82.00 180 TRP A O 1
ATOM 1344 N N . GLY A 1 181 ? -2.971 17.015 3.421 1.00 83.81 181 GLY A N 1
ATOM 1345 C CA . GLY A 1 181 ? -4.340 17.485 3.189 1.00 83.81 181 GLY A CA 1
ATOM 1346 C C . GLY A 1 181 ? -5.279 16.360 2.744 1.00 83.81 181 GLY A C 1
ATOM 1347 O O . GLY A 1 181 ? -6.392 16.238 3.253 1.00 83.81 181 GLY A O 1
ATOM 1348 N N . THR A 1 182 ? -4.799 15.484 1.859 1.00 86.31 182 THR A N 1
ATOM 1349 C CA . THR A 1 182 ? -5.553 14.317 1.387 1.00 86.31 182 THR A CA 1
ATOM 1350 C C . THR A 1 182 ? -5.693 13.263 2.483 1.00 86.31 182 THR A C 1
ATOM 1352 O O . THR A 1 182 ? -6.783 12.730 2.666 1.00 86.31 182 THR A O 1
ATOM 1355 N N . ILE A 1 183 ? -4.625 12.980 3.239 1.00 89.00 183 ILE A N 1
ATOM 1356 C CA . ILE A 1 183 ? -4.660 12.028 4.361 1.00 89.00 183 ILE A CA 1
ATOM 1357 C C . ILE A 1 183 ? -5.696 12.476 5.395 1.00 89.00 183 ILE A C 1
ATOM 1359 O O . ILE A 1 183 ? -6.590 11.703 5.725 1.00 89.00 183 ILE A O 1
ATOM 1363 N N . LYS A 1 184 ? -5.645 13.739 5.830 1.00 87.81 184 LYS A N 1
ATOM 1364 C CA . LYS A 1 184 ? -6.599 14.322 6.778 1.00 87.81 184 LYS A CA 1
ATOM 1365 C C . LYS A 1 184 ? -8.041 14.210 6.283 1.00 87.81 184 LYS A C 1
ATOM 1367 O O . LYS A 1 184 ? -8.913 13.760 7.026 1.00 87.81 184 LYS A O 1
ATOM 1372 N N . ALA A 1 185 ? -8.293 14.599 5.032 1.00 87.25 185 ALA A N 1
ATOM 1373 C CA . ALA A 1 185 ? -9.628 14.534 4.444 1.00 87.25 185 ALA A CA 1
ATOM 1374 C C . ALA A 1 185 ? -10.161 13.094 4.379 1.00 87.25 185 ALA A C 1
ATOM 1376 O O . ALA A 1 185 ? -11.344 12.861 4.622 1.0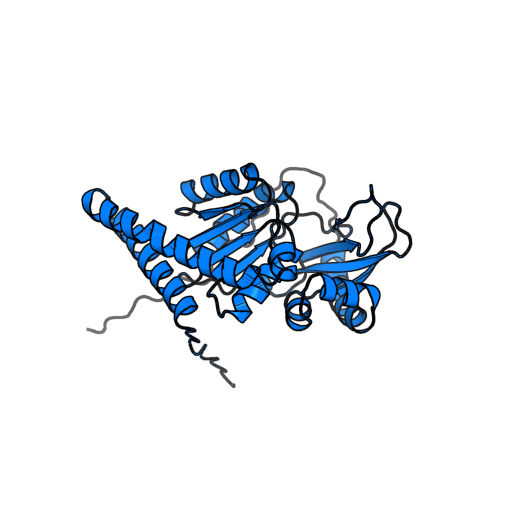0 87.25 185 ALA A O 1
ATOM 1377 N N . LEU A 1 186 ? -9.294 12.119 4.084 1.00 90.06 186 LEU A N 1
ATOM 1378 C CA . LEU A 1 186 ? -9.663 10.707 4.087 1.00 90.06 186 LEU A CA 1
ATOM 1379 C C . LEU A 1 186 ? -9.935 10.198 5.498 1.00 90.06 186 LEU A C 1
ATOM 1381 O O . LEU A 1 186 ? -10.971 9.575 5.701 1.00 90.06 186 LEU A O 1
ATOM 1385 N N . SER A 1 187 ? -9.051 10.476 6.458 1.00 89.25 187 SER A N 1
ATOM 1386 C CA . SER A 1 187 ? -9.145 10.003 7.844 1.00 89.25 187 SER A CA 1
ATOM 1387 C C . SER A 1 187 ? -10.495 10.302 8.490 1.00 89.25 187 SER A C 1
ATOM 1389 O O . SER A 1 187 ? -11.030 9.446 9.193 1.00 89.25 187 SER A O 1
ATOM 1391 N N . GLY A 1 188 ? -11.090 11.460 8.186 1.00 86.31 188 GLY A N 1
ATOM 1392 C CA . GLY A 1 188 ? -12.416 11.839 8.679 1.00 86.31 188 GLY A CA 1
ATOM 1393 C C . GLY A 1 188 ? -13.555 10.900 8.261 1.00 86.31 188 GLY A C 1
ATOM 1394 O O . GLY A 1 188 ? -14.581 10.879 8.927 1.00 86.31 188 GLY A O 1
ATOM 1395 N N . ASN A 1 189 ? -13.378 10.089 7.213 1.00 88.88 189 ASN A N 1
ATOM 1396 C CA . ASN A 1 189 ? -14.388 9.152 6.704 1.00 88.88 189 ASN A CA 1
ATOM 1397 C C . ASN A 1 189 ? -14.239 7.720 7.247 1.00 88.88 189 ASN A C 1
ATOM 1399 O O . ASN A 1 189 ? -15.006 6.836 6.863 1.00 88.88 189 ASN A O 1
ATOM 1403 N N . TYR A 1 190 ? -13.259 7.472 8.119 1.00 87.88 190 TYR A N 1
ATOM 1404 C CA . TYR A 1 190 ? -12.994 6.156 8.703 1.00 87.88 190 TYR A CA 1
ATOM 1405 C C . TYR A 1 190 ? -13.296 6.137 10.201 1.00 87.88 190 TYR A C 1
ATOM 1407 O O . TYR A 1 190 ? -13.578 7.165 10.817 1.00 87.88 190 TYR A O 1
ATOM 1415 N N . GLY A 1 191 ? -13.327 4.943 10.794 1.00 79.69 191 GLY A N 1
ATOM 1416 C CA . GLY A 1 191 ? -13.472 4.788 12.243 1.00 79.69 191 GLY A CA 1
ATOM 1417 C C . GLY A 1 191 ? -12.171 5.051 12.993 1.00 79.69 191 GLY A C 1
ATOM 1418 O O . GLY A 1 191 ? -12.182 5.569 14.107 1.00 79.69 191 GLY A O 1
ATOM 1419 N N . THR A 1 192 ? -11.044 4.717 12.367 1.00 86.31 192 THR A N 1
ATOM 1420 C CA . THR A 1 192 ? -9.702 4.993 12.877 1.00 86.31 192 THR A CA 1
ATOM 1421 C C . THR A 1 192 ? -8.719 5.110 11.718 1.00 86.31 192 THR A C 1
ATOM 1423 O O . THR A 1 192 ? -8.933 4.524 10.653 1.00 86.31 192 THR A O 1
ATOM 1426 N N . THR A 1 193 ? -7.619 5.826 11.944 1.00 90.25 193 THR A N 1
ATOM 1427 C CA . THR A 1 193 ? -6.468 5.843 11.035 1.00 90.25 193 THR A CA 1
ATOM 1428 C C . THR A 1 193 ? -5.263 5.189 11.703 1.00 90.25 193 THR A C 1
ATOM 1430 O O . THR A 1 193 ? -5.013 5.389 12.891 1.00 90.25 193 THR A O 1
ATOM 1433 N N . ILE A 1 194 ? -4.524 4.398 10.937 1.00 91.50 194 ILE A N 1
ATOM 1434 C CA . ILE A 1 194 ? -3.262 3.768 11.306 1.00 91.50 194 ILE A CA 1
ATOM 1435 C C . ILE A 1 194 ? -2.195 4.356 10.388 1.00 91.50 194 ILE A C 1
ATOM 1437 O O . ILE A 1 194 ? -2.366 4.355 9.171 1.00 91.50 194 ILE A O 1
ATOM 1441 N N . VAL A 1 195 ? -1.093 4.838 10.949 1.00 91.12 195 VAL A N 1
ATOM 1442 C CA . VAL A 1 195 ? 0.070 5.285 10.180 1.00 91.12 195 VAL A CA 1
ATOM 1443 C C . VAL A 1 195 ? 1.178 4.261 10.360 1.00 91.12 195 VAL A C 1
ATOM 1445 O O . VAL A 1 195 ? 1.651 4.071 11.476 1.00 91.12 195 VAL A O 1
ATOM 1448 N N . TRP A 1 196 ? 1.595 3.611 9.274 1.00 92.00 196 TRP A N 1
ATOM 1449 C CA . TRP A 1 196 ? 2.698 2.653 9.274 1.00 92.00 196 TRP A CA 1
ATOM 1450 C C . TRP A 1 196 ? 3.890 3.192 8.481 1.00 92.00 196 TRP A C 1
ATOM 1452 O O . TRP A 1 196 ? 3.850 3.247 7.253 1.00 92.00 196 TRP A O 1
ATOM 1462 N N . ALA A 1 197 ? 4.980 3.539 9.161 1.00 87.00 197 ALA A N 1
ATOM 1463 C CA . ALA A 1 197 ? 6.215 3.975 8.505 1.00 87.00 197 ALA A CA 1
ATOM 1464 C C . ALA A 1 197 ? 7.441 3.231 9.050 1.00 87.00 197 ALA A C 1
ATOM 1466 O O . ALA A 1 197 ? 7.414 2.699 10.165 1.00 87.00 197 ALA A O 1
ATOM 1467 N N . ASP A 1 198 ? 8.515 3.203 8.258 1.00 79.12 198 ASP A N 1
ATOM 1468 C CA . ASP A 1 198 ? 9.772 2.568 8.666 1.00 79.12 198 ASP A CA 1
ATOM 1469 C C . ASP A 1 198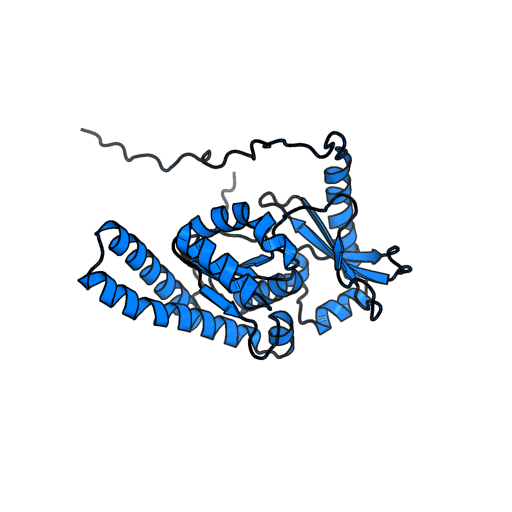 ? 10.482 3.395 9.744 1.00 79.12 198 ASP A C 1
ATOM 1471 O O . ASP A 1 198 ? 11.002 2.839 10.717 1.00 79.12 198 ASP A O 1
ATOM 1475 N N . GLN A 1 199 ? 10.447 4.723 9.606 1.00 77.31 199 GLN A N 1
ATOM 1476 C CA . GLN A 1 199 ? 11.030 5.649 10.572 1.00 77.31 199 GLN A CA 1
ATOM 1477 C C . GLN A 1 199 ? 10.010 6.069 11.650 1.00 77.31 199 GLN A C 1
ATOM 1479 O O . GLN A 1 199 ? 8.911 6.544 11.317 1.00 77.31 199 GLN A O 1
ATOM 1484 N N . PRO A 1 200 ? 10.356 5.935 12.947 1.00 73.06 200 PRO A N 1
ATOM 1485 C CA . PRO A 1 200 ? 9.520 6.388 14.058 1.00 73.06 200 PRO A CA 1
ATOM 1486 C C . PRO A 1 200 ? 9.064 7.840 13.922 1.00 73.06 200 PRO A C 1
ATOM 1488 O O . PRO A 1 200 ? 7.917 8.153 14.231 1.00 73.06 200 PRO A O 1
ATOM 1491 N N . GLU A 1 201 ? 9.936 8.713 13.429 1.00 76.69 201 GLU A N 1
ATOM 1492 C CA . GLU A 1 201 ? 9.732 10.154 13.308 1.00 76.69 201 GLU A CA 1
ATOM 1493 C C . GLU A 1 201 ? 8.615 10.481 12.313 1.00 76.69 201 GLU A C 1
ATOM 1495 O O . GLU A 1 201 ? 7.763 11.326 12.588 1.00 76.69 201 GLU A O 1
ATOM 1500 N N . VAL A 1 202 ? 8.563 9.760 11.190 1.00 75.69 202 VAL A N 1
ATOM 1501 C CA . VAL A 1 202 ? 7.531 9.921 10.156 1.00 75.69 202 VAL A CA 1
ATOM 1502 C C . VAL A 1 202 ? 6.174 9.475 10.690 1.00 75.69 202 VAL A C 1
ATOM 1504 O O . VAL A 1 202 ? 5.182 10.199 10.570 1.00 75.69 202 VAL A O 1
ATOM 1507 N N . SER A 1 203 ? 6.130 8.292 11.315 1.00 75.25 203 SER A N 1
ATOM 1508 C CA . SER A 1 203 ? 4.888 7.756 11.883 1.00 75.25 203 SER A CA 1
ATOM 1509 C C . SER A 1 203 ? 4.363 8.626 13.028 1.00 75.25 203 SER A C 1
ATOM 1511 O O . SER A 1 203 ? 3.181 8.959 13.045 1.00 75.25 203 SER A O 1
ATOM 1513 N N . SER A 1 204 ? 5.243 9.072 13.929 1.00 70.94 204 SER A N 1
ATOM 1514 C CA . SER A 1 204 ? 4.891 9.915 15.075 1.00 70.94 204 SER A CA 1
ATOM 1515 C C . SER A 1 204 ? 4.479 11.319 14.643 1.00 70.94 204 SER A C 1
ATOM 1517 O O . SER A 1 204 ? 3.489 11.835 15.149 1.00 70.94 204 SER A O 1
ATOM 1519 N N . GLY A 1 205 ? 5.172 11.919 13.671 1.00 76.56 205 GLY A N 1
ATOM 1520 C CA . GLY A 1 205 ? 4.840 13.249 13.158 1.00 76.56 205 GLY A CA 1
ATOM 1521 C C . GLY A 1 205 ? 3.454 13.301 12.512 1.00 76.56 205 GLY A C 1
ATOM 1522 O O . GLY A 1 205 ? 2.635 14.145 12.874 1.00 76.56 205 GLY A O 1
ATOM 1523 N N . LEU A 1 206 ? 3.148 12.361 11.609 1.00 75.00 206 LEU A N 1
ATOM 1524 C CA . LEU A 1 206 ? 1.800 12.235 11.038 1.00 75.00 206 LEU A CA 1
ATOM 1525 C C . LEU A 1 206 ? 0.758 11.869 12.103 1.00 75.00 206 LEU A C 1
ATOM 1527 O O . LEU A 1 206 ? -0.364 12.373 12.064 1.00 75.00 206 LEU A O 1
ATOM 1531 N N . GLY A 1 207 ? 1.129 11.013 13.057 1.00 73.81 207 GLY A N 1
ATOM 1532 C CA . GLY A 1 207 ? 0.277 10.622 14.174 1.00 73.81 207 GLY A CA 1
ATOM 1533 C C . GLY A 1 207 ? -0.175 11.801 15.023 1.00 73.81 207 GLY A C 1
ATOM 1534 O O . GLY A 1 207 ? -1.372 11.968 15.240 1.00 73.81 207 GLY A O 1
ATOM 1535 N N . MET A 1 208 ? 0.766 12.657 15.427 1.00 73.81 208 MET A N 1
ATOM 1536 C CA . MET A 1 208 ? 0.491 13.873 16.196 1.00 73.81 208 MET A CA 1
ATOM 1537 C C . MET A 1 208 ? -0.421 14.837 15.433 1.00 73.81 208 MET A C 1
ATOM 1539 O O . MET A 1 208 ? -1.349 15.400 16.013 1.00 73.81 208 MET A O 1
ATOM 1543 N N . LEU A 1 209 ? -0.200 15.009 14.125 1.00 75.25 209 LEU A N 1
ATOM 1544 C CA . LEU A 1 209 ? -1.064 15.853 13.296 1.00 75.25 209 LEU A CA 1
ATOM 1545 C C . LEU A 1 209 ? -2.496 15.294 13.216 1.00 75.25 209 LEU A C 1
ATOM 1547 O O . LEU A 1 209 ? -3.463 16.052 13.300 1.00 75.25 209 LEU A O 1
ATOM 1551 N N . LEU A 1 210 ? -2.657 13.971 13.092 1.00 76.75 210 LEU A N 1
ATOM 1552 C CA . LEU A 1 210 ? -3.977 13.321 13.077 1.00 76.75 210 LEU A CA 1
ATOM 1553 C C . LEU A 1 210 ? -4.655 13.340 14.446 1.00 76.75 210 LEU A C 1
ATOM 1555 O O . LEU A 1 210 ? -5.880 13.430 14.522 1.00 76.75 210 LEU A O 1
ATOM 1559 N N . GLU A 1 211 ? -3.887 13.276 15.526 1.00 71.94 211 GLU A N 1
ATOM 1560 C CA . GLU A 1 211 ? -4.399 13.469 16.879 1.00 71.94 211 GLU A CA 1
ATOM 1561 C C . GLU A 1 211 ? -4.960 14.871 17.074 1.00 71.94 211 GLU A C 1
ATOM 1563 O O . GLU A 1 211 ? -6.101 15.011 17.512 1.00 71.94 211 GLU A O 1
ATOM 1568 N N . TRP A 1 212 ? -4.218 15.887 16.641 1.00 66.56 212 TRP A N 1
ATOM 1569 C CA . TRP A 1 212 ? -4.643 17.275 16.757 1.00 66.56 212 TRP A CA 1
ATOM 1570 C C . TRP A 1 212 ? -5.845 17.618 15.862 1.00 66.56 212 TRP A C 1
ATOM 1572 O O . TRP A 1 212 ? -6.722 18.377 16.270 1.00 66.56 212 TRP A O 1
ATOM 1582 N N . GLU A 1 213 ? -5.907 17.071 14.642 1.00 67.38 213 GLU A N 1
ATOM 1583 C CA . GLU A 1 213 ? -6.842 17.560 13.617 1.00 67.38 213 GLU A CA 1
ATOM 1584 C C . GLU A 1 213 ? -7.930 16.574 13.171 1.00 67.38 213 GLU A C 1
ATOM 1586 O O . GLU A 1 213 ? -8.877 16.994 12.503 1.00 67.38 213 GLU A O 1
ATOM 1591 N N . ALA A 1 214 ? -7.807 15.281 13.486 1.00 61.53 214 ALA A N 1
ATOM 1592 C CA . ALA A 1 214 ? -8.659 14.225 12.924 1.00 61.53 214 ALA A CA 1
ATOM 1593 C C . ALA A 1 214 ? -9.120 13.165 13.945 1.00 61.53 214 ALA A C 1
ATOM 1595 O O . ALA A 1 214 ? -9.634 12.117 13.555 1.00 61.53 214 ALA A O 1
ATOM 1596 N N . GLY A 1 215 ? -8.980 13.429 15.250 1.00 60.31 215 GLY A N 1
ATOM 1597 C CA . GLY A 1 215 ? -9.495 12.551 16.308 1.00 60.31 215 GLY A CA 1
ATOM 1598 C C . GLY A 1 215 ? -8.592 11.366 16.671 1.00 60.31 215 GLY A C 1
ATOM 1599 O O . GLY A 1 215 ? -9.062 10.420 17.310 1.00 60.31 215 GLY A O 1
ATOM 1600 N N . GLY A 1 216 ? -7.307 11.418 16.299 1.00 68.56 216 GLY A N 1
ATOM 1601 C CA . GLY A 1 216 ? -6.305 10.416 16.673 1.00 68.56 216 GLY A CA 1
ATOM 1602 C C . GLY A 1 216 ? -5.917 9.474 15.541 1.00 68.56 216 GLY A C 1
ATOM 1603 O O . GLY A 1 216 ? -6.753 9.024 14.760 1.00 68.56 216 GLY A O 1
ATOM 1604 N N . ALA A 1 217 ? -4.641 9.099 15.514 1.00 79.19 217 ALA A N 1
ATOM 1605 C CA . ALA A 1 217 ? -4.146 7.981 14.724 1.00 79.19 217 ALA A CA 1
ATOM 1606 C C . ALA A 1 217 ? -3.332 7.027 15.591 1.00 79.19 217 ALA A C 1
ATOM 1608 O O . ALA A 1 217 ? -2.798 7.408 16.629 1.00 79.19 217 ALA A O 1
ATOM 1609 N N . TYR A 1 218 ? -3.249 5.775 15.157 1.00 82.62 218 TYR A N 1
ATOM 1610 C CA . TYR A 1 218 ? -2.344 4.808 15.754 1.00 82.62 218 TYR A CA 1
ATOM 1611 C C . TYR A 1 218 ? -1.071 4.716 14.930 1.00 82.62 218 TYR A C 1
ATOM 1613 O O . TYR A 1 218 ? -1.114 4.383 13.745 1.00 82.62 218 TYR A O 1
ATOM 1621 N N . CYS A 1 219 ? 0.059 4.995 15.562 1.00 84.44 219 CYS A N 1
ATOM 1622 C CA . CYS A 1 219 ? 1.359 4.903 14.920 1.00 84.44 219 CYS A CA 1
ATOM 1623 C C . CYS A 1 219 ? 1.891 3.481 15.054 1.00 84.44 219 CYS A C 1
ATOM 1625 O O . CYS A 1 219 ? 2.013 2.953 16.159 1.00 84.44 219 CYS A O 1
ATOM 1627 N N . GLN A 1 220 ? 2.229 2.874 13.925 1.00 85.38 220 GLN A N 1
ATOM 1628 C CA . GLN A 1 220 ? 2.882 1.581 13.857 1.00 85.38 220 GLN A CA 1
ATOM 1629 C C . GLN A 1 220 ? 4.254 1.748 13.207 1.00 85.38 220 GLN A C 1
ATOM 1631 O O . GLN A 1 220 ? 4.370 2.152 12.054 1.00 85.38 220 GLN A O 1
ATOM 1636 N N . GLN A 1 221 ? 5.303 1.397 13.942 1.00 85.25 221 GLN A N 1
ATOM 1637 C CA . GLN A 1 221 ? 6.635 1.248 13.367 1.00 85.25 221 GLN A CA 1
ATOM 1638 C C . GLN A 1 221 ? 6.787 -0.145 12.746 1.00 85.25 221 GLN A C 1
ATOM 1640 O O . GLN A 1 221 ? 6.261 -1.125 13.281 1.00 85.25 221 GLN A O 1
ATOM 1645 N N . SER A 1 222 ? 7.549 -0.253 11.661 1.00 83.69 222 SER A N 1
ATOM 1646 C CA . SER A 1 222 ? 7.959 -1.539 11.089 1.00 83.69 222 SER A CA 1
ATOM 1647 C C . SER A 1 222 ? 8.600 -2.468 12.144 1.00 83.69 222 SER A C 1
ATOM 1649 O O . SER A 1 222 ? 9.638 -2.136 12.728 1.00 83.69 222 SER A O 1
ATOM 1651 N N . PRO A 1 223 ? 7.993 -3.634 12.443 1.00 83.81 223 PRO A N 1
ATOM 1652 C CA . PRO A 1 223 ? 8.468 -4.527 13.494 1.00 83.81 223 PRO A CA 1
ATOM 1653 C C . PRO A 1 223 ? 9.763 -5.226 13.073 1.00 83.81 223 PRO A C 1
ATOM 1655 O O . PRO A 1 223 ? 9.901 -5.682 11.940 1.00 83.81 223 PRO A O 1
ATOM 1658 N N . TYR A 1 224 ? 10.710 -5.363 14.003 1.00 83.88 224 TYR A N 1
ATOM 1659 C CA . TYR A 1 224 ? 11.988 -6.057 13.771 1.00 83.88 224 TYR A CA 1
ATOM 1660 C C . TYR A 1 224 ? 12.808 -5.495 12.593 1.00 83.88 224 TYR A C 1
ATOM 1662 O O . TYR A 1 224 ? 13.592 -6.227 11.990 1.00 83.88 224 TYR A O 1
ATOM 1670 N N . GLY A 1 225 ? 12.601 -4.222 12.237 1.00 84.31 225 GLY A N 1
ATOM 1671 C CA . GLY A 1 225 ? 13.227 -3.605 11.065 1.00 84.31 225 GLY A CA 1
ATOM 1672 C C . GLY A 1 225 ? 12.751 -4.181 9.726 1.00 84.31 225 GLY A C 1
ATOM 1673 O O . GLY A 1 225 ? 13.469 -4.062 8.739 1.00 84.31 225 GLY A O 1
ATOM 1674 N N . LYS A 1 226 ? 11.583 -4.837 9.694 1.00 89.69 226 LYS A N 1
ATOM 1675 C CA . LYS A 1 226 ? 10.977 -5.412 8.487 1.00 89.69 226 LYS A CA 1
ATOM 1676 C C . LYS A 1 226 ? 9.790 -4.577 8.036 1.00 89.69 226 LYS A C 1
ATOM 1678 O O . LYS A 1 226 ? 8.864 -4.357 8.819 1.00 89.69 226 LYS A O 1
ATOM 1683 N N . ASP A 1 227 ? 9.802 -4.181 6.767 1.00 92.81 227 ASP A N 1
ATOM 1684 C CA . ASP A 1 227 ? 8.658 -3.522 6.146 1.00 92.81 227 ASP A CA 1
ATOM 1685 C C . ASP A 1 227 ? 7.489 -4.509 5.942 1.00 92.81 227 ASP A C 1
ATOM 1687 O O . ASP A 1 227 ? 7.598 -5.722 6.168 1.00 92.81 227 ASP A O 1
ATOM 1691 N N . ALA A 1 228 ? 6.328 -3.999 5.525 1.00 95.25 228 ALA A N 1
ATOM 1692 C CA . ALA A 1 228 ? 5.158 -4.849 5.322 1.00 95.25 228 ALA A CA 1
ATOM 1693 C C . ALA A 1 228 ? 5.398 -5.940 4.264 1.00 95.25 228 ALA A C 1
ATOM 1695 O O . ALA A 1 228 ? 4.915 -7.064 4.414 1.00 95.25 228 ALA A O 1
ATOM 1696 N N . ASN A 1 229 ? 6.152 -5.651 3.203 1.00 96.38 229 ASN A N 1
ATOM 1697 C CA . ASN A 1 229 ? 6.431 -6.648 2.182 1.00 96.38 229 ASN A CA 1
ATOM 1698 C C . ASN A 1 229 ? 7.420 -7.726 2.660 1.00 96.38 229 ASN A C 1
ATOM 1700 O O . ASN A 1 229 ? 7.306 -8.885 2.265 1.00 96.38 229 ASN A O 1
ATOM 1704 N N . ASP A 1 230 ? 8.364 -7.391 3.529 1.00 96.56 230 ASP A N 1
ATOM 1705 C CA . ASP A 1 230 ? 9.261 -8.354 4.163 1.00 96.56 230 ASP A CA 1
ATOM 1706 C C . ASP A 1 230 ? 8.493 -9.282 5.115 1.00 96.56 230 ASP A C 1
ATOM 1708 O O . ASP A 1 230 ? 8.738 -10.492 5.138 1.00 96.56 230 ASP A O 1
ATOM 1712 N N . LEU A 1 231 ? 7.504 -8.758 5.848 1.00 96.56 231 LEU A N 1
ATOM 1713 C CA . LEU A 1 231 ? 6.585 -9.584 6.641 1.00 96.56 231 LEU A CA 1
ATOM 1714 C C . LEU A 1 231 ? 5.714 -10.490 5.766 1.00 96.56 231 LEU A C 1
ATOM 1716 O O . LEU A 1 231 ? 5.447 -11.629 6.148 1.00 96.56 231 LEU A O 1
ATOM 1720 N N . LEU A 1 232 ? 5.275 -10.005 4.602 1.00 97.31 232 LEU A N 1
ATOM 1721 C CA . LEU A 1 232 ? 4.501 -10.798 3.648 1.00 97.31 232 LEU A CA 1
ATOM 1722 C C . LEU A 1 232 ? 5.338 -11.955 3.093 1.00 97.31 232 LEU A C 1
ATOM 1724 O O . LEU A 1 232 ? 4.890 -13.097 3.119 1.00 97.31 232 LEU A O 1
ATOM 1728 N N . GLN A 1 233 ? 6.563 -11.674 2.642 1.00 97.19 233 GLN A N 1
ATOM 1729 C CA . GLN A 1 233 ? 7.497 -12.691 2.148 1.00 97.19 233 GLN A CA 1
ATOM 1730 C C . GLN A 1 233 ? 7.819 -13.750 3.213 1.00 97.19 233 GLN A C 1
ATOM 1732 O O . GLN A 1 233 ? 8.048 -14.909 2.882 1.00 97.19 233 GLN A O 1
ATOM 1737 N N . ALA A 1 234 ? 7.815 -13.363 4.492 1.00 96.00 234 ALA A N 1
ATOM 1738 C CA . ALA A 1 234 ? 8.013 -14.272 5.616 1.00 96.00 234 ALA A CA 1
ATOM 1739 C C . ALA A 1 234 ? 6.743 -15.040 6.042 1.00 96.00 234 ALA A C 1
ATOM 1741 O O . ALA A 1 234 ? 6.821 -15.844 6.967 1.00 96.00 234 ALA A O 1
ATOM 1742 N N . GLY A 1 235 ? 5.580 -14.786 5.428 1.00 95.81 235 GLY A N 1
ATOM 1743 C CA . GLY A 1 235 ? 4.301 -15.389 5.826 1.00 95.81 235 GLY A CA 1
ATOM 1744 C C . GLY A 1 235 ? 3.758 -14.890 7.172 1.00 95.81 235 GLY A C 1
ATOM 1745 O O . GLY A 1 235 ? 2.928 -15.552 7.785 1.00 95.81 235 GLY A O 1
ATOM 1746 N N . LEU A 1 236 ? 4.231 -13.738 7.660 1.00 96.12 236 LEU A N 1
ATOM 1747 C CA . LEU A 1 236 ? 3.892 -13.202 8.985 1.00 96.12 236 LEU A CA 1
ATOM 1748 C C . LEU A 1 236 ? 2.883 -12.050 8.933 1.00 96.12 236 LEU A C 1
ATOM 1750 O O . LEU A 1 236 ? 2.249 -11.752 9.948 1.00 96.12 236 LEU A O 1
ATOM 1754 N N . LEU A 1 237 ? 2.722 -11.392 7.780 1.00 96.62 237 LEU A N 1
ATOM 1755 C CA . LEU A 1 237 ? 1.969 -10.137 7.684 1.00 96.62 237 LEU A CA 1
ATOM 1756 C C . LEU A 1 237 ? 0.503 -10.265 8.124 1.00 96.62 237 LEU A C 1
ATOM 1758 O O . LEU A 1 237 ? 0.016 -9.408 8.852 1.00 96.62 237 LEU A O 1
ATOM 1762 N N . GLU A 1 238 ? -0.189 -11.336 7.739 1.00 95.00 238 GLU A N 1
ATOM 1763 C CA . GLU A 1 238 ? -1.601 -11.566 8.089 1.00 95.00 238 GLU A CA 1
ATOM 1764 C C . GLU A 1 238 ? -1.812 -11.663 9.606 1.00 95.00 238 GLU A C 1
ATOM 1766 O O . GLU A 1 238 ? -2.658 -10.973 10.186 1.00 95.00 238 GLU A O 1
ATOM 1771 N N . SER A 1 239 ? -0.978 -12.469 10.271 1.00 92.56 239 SER A N 1
ATOM 1772 C CA . SER A 1 239 ? -0.988 -12.608 11.730 1.00 92.56 239 SER A CA 1
ATOM 1773 C C . SER A 1 239 ? -0.656 -11.285 12.424 1.00 92.56 239 SER A C 1
ATOM 1775 O O . SER A 1 239 ? -1.239 -10.942 13.454 1.00 92.56 239 SER A O 1
ATOM 1777 N N . TYR A 1 240 ? 0.230 -10.493 11.815 1.00 94.31 240 TYR A N 1
ATOM 1778 C CA . TYR A 1 240 ? 0.621 -9.199 12.342 1.00 94.31 240 TYR A CA 1
ATOM 1779 C C . TYR A 1 240 ? -0.506 -8.168 12.240 1.00 94.31 240 TYR A C 1
ATOM 1781 O O . TYR A 1 240 ? -0.785 -7.488 13.226 1.00 94.31 240 TYR A O 1
ATOM 1789 N N . ILE A 1 241 ? -1.184 -8.075 11.088 1.00 93.19 241 ILE A N 1
ATOM 1790 C CA . ILE A 1 241 ? -2.359 -7.207 10.901 1.00 93.19 241 ILE A CA 1
ATOM 1791 C C . ILE A 1 241 ? -3.457 -7.599 11.892 1.00 93.19 241 ILE A C 1
ATOM 1793 O O . ILE A 1 241 ? -4.021 -6.731 12.554 1.00 93.19 241 ILE A O 1
ATOM 1797 N N . THR A 1 242 ? -3.713 -8.898 12.055 1.00 89.50 242 THR A N 1
ATOM 1798 C CA . THR A 1 242 ? -4.689 -9.405 13.032 1.00 89.50 242 THR A CA 1
ATOM 1799 C C . THR A 1 242 ? -4.350 -8.934 14.448 1.00 89.50 242 THR A C 1
ATOM 1801 O O . THR A 1 242 ? -5.183 -8.334 15.126 1.00 89.50 242 THR A O 1
ATOM 1804 N N . GLY A 1 243 ? -3.101 -9.131 14.882 1.00 89.38 243 GLY A N 1
ATOM 1805 C CA . GLY A 1 243 ? -2.642 -8.686 16.197 1.00 89.38 243 GLY A CA 1
ATOM 1806 C C . GLY A 1 243 ? -2.659 -7.163 16.365 1.00 89.38 243 GLY A C 1
ATOM 1807 O O . GLY A 1 243 ? -2.952 -6.674 17.452 1.00 89.38 243 GLY A O 1
ATOM 1808 N N . LEU A 1 244 ? -2.368 -6.404 15.306 1.00 89.38 244 LEU A N 1
ATOM 1809 C CA . LEU A 1 244 ? -2.457 -4.942 15.293 1.00 89.38 244 LEU A CA 1
ATOM 1810 C C . LEU A 1 244 ? -3.896 -4.471 15.530 1.00 89.38 244 LEU A C 1
ATOM 1812 O O . LEU A 1 244 ? -4.128 -3.643 16.407 1.00 89.38 244 LEU A O 1
ATOM 1816 N N . LEU A 1 245 ? -4.859 -5.027 14.794 1.00 85.88 245 LEU A N 1
ATOM 1817 C CA . LEU A 1 245 ? -6.278 -4.700 14.948 1.00 85.88 245 LEU A CA 1
ATOM 1818 C C . LEU A 1 245 ? -6.812 -5.111 16.329 1.00 85.88 245 LEU A C 1
ATOM 1820 O O . LEU A 1 245 ? -7.583 -4.366 16.929 1.00 85.88 245 LEU A O 1
ATOM 1824 N N . TYR A 1 246 ? -6.337 -6.232 16.878 1.00 83.12 246 TYR A N 1
ATOM 1825 C CA . TYR A 1 246 ? -6.658 -6.635 18.248 1.00 83.12 246 TYR A CA 1
ATOM 1826 C C . TYR A 1 246 ? -6.120 -5.644 19.289 1.00 83.12 246 TYR A C 1
ATOM 1828 O O . TYR A 1 246 ? -6.871 -5.183 20.144 1.00 83.12 246 TYR A O 1
ATOM 1836 N N . ARG A 1 247 ? -4.838 -5.255 19.199 1.00 82.38 247 ARG A N 1
ATOM 1837 C CA . ARG A 1 247 ? -4.241 -4.260 20.111 1.00 82.38 247 ARG A CA 1
ATOM 1838 C C . ARG A 1 247 ? -4.959 -2.921 20.037 1.00 82.38 247 ARG A C 1
ATOM 1840 O O . ARG A 1 247 ? -5.135 -2.274 21.061 1.00 82.38 247 ARG A O 1
ATOM 1847 N N . LEU A 1 248 ? -5.366 -2.505 18.842 1.00 78.25 248 LEU A N 1
ATOM 1848 C CA . LEU A 1 248 ? -6.138 -1.283 18.637 1.00 78.25 248 LEU A CA 1
ATOM 1849 C C . LEU A 1 248 ? -7.465 -1.308 19.392 1.00 78.25 248 LEU A C 1
ATOM 1851 O O . LEU A 1 248 ? -7.819 -0.317 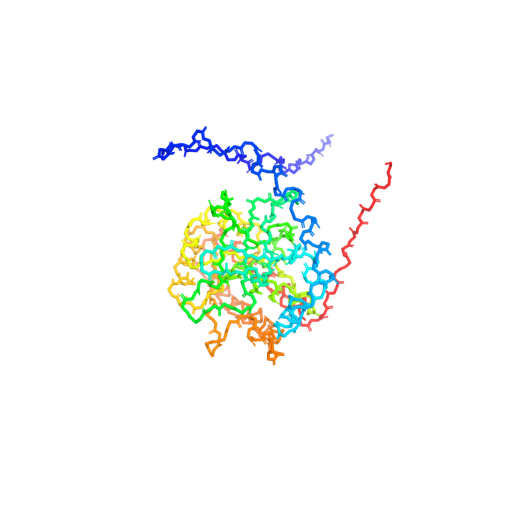20.023 1.00 78.25 248 LEU A O 1
ATOM 1855 N N . HIS A 1 249 ? -8.169 -2.437 19.347 1.00 72.50 249 HIS A N 1
ATOM 1856 C CA . HIS A 1 249 ? -9.389 -2.626 20.117 1.00 72.50 249 HIS A CA 1
ATOM 1857 C C . HIS A 1 249 ? -9.111 -2.610 21.629 1.00 72.50 249 HIS A C 1
ATOM 1859 O O . HIS A 1 249 ? -9.704 -1.803 22.340 1.00 72.50 249 HIS A O 1
ATOM 1865 N N . ASP A 1 250 ? -8.156 -3.418 22.097 1.00 71.81 250 ASP A N 1
ATOM 1866 C CA . ASP A 1 250 ? -7.840 -3.581 23.524 1.00 71.81 250 ASP A CA 1
ATOM 1867 C C . ASP A 1 250 ? -7.311 -2.292 24.178 1.00 71.81 250 ASP A C 1
ATOM 1869 O O . ASP A 1 250 ? -7.614 -1.992 25.328 1.00 71.81 250 ASP A O 1
ATOM 1873 N N . SER A 1 251 ? -6.567 -1.471 23.430 1.00 67.56 251 SER A N 1
ATOM 1874 C CA . SER A 1 251 ? -6.017 -0.202 23.932 1.00 67.56 251 SER A CA 1
ATOM 1875 C C . SER A 1 251 ? -7.091 0.862 24.164 1.00 67.56 251 SER A C 1
ATOM 1877 O O . SER A 1 251 ? -6.884 1.789 24.947 1.00 67.56 251 SER A O 1
ATOM 1879 N N . LEU A 1 252 ? -8.220 0.772 23.456 1.00 63.22 252 LEU A N 1
ATOM 1880 C CA . LEU A 1 252 ? -9.249 1.807 23.466 1.00 63.22 252 LEU A CA 1
ATOM 1881 C C . LEU A 1 252 ? -10.338 1.532 24.508 1.00 63.22 252 LEU A C 1
ATOM 1883 O O . LEU A 1 252 ? -10.765 2.479 25.172 1.00 63.22 252 LEU A O 1
ATOM 1887 N N . SER A 1 253 ? -10.678 0.271 24.782 1.00 63.22 253 SER A N 1
ATOM 1888 C CA . SER A 1 253 ? -11.707 -0.079 25.775 1.00 63.22 253 SER A CA 1
ATOM 1889 C C . SER A 1 253 ? -11.461 0.520 27.183 1.00 63.22 253 SER A C 1
ATOM 1891 O O . SER A 1 253 ? -12.382 1.102 27.763 1.00 63.22 253 SER A O 1
ATOM 1893 N N . PRO A 1 254 ? -10.233 0.509 27.752 1.00 58.75 254 PRO A N 1
ATOM 1894 C CA . PRO A 1 254 ? -9.965 1.107 29.067 1.00 58.75 254 PRO A CA 1
ATOM 1895 C C . PRO A 1 254 ? -9.973 2.644 29.065 1.00 58.75 254 PRO A C 1
ATOM 1897 O O . PRO A 1 254 ? -10.335 3.267 30.065 1.00 58.75 254 PRO A O 1
ATOM 1900 N N . LEU A 1 255 ? -9.557 3.275 27.959 1.00 57.00 255 LEU A N 1
ATOM 1901 C CA . LEU A 1 255 ? -9.578 4.735 27.813 1.00 57.00 255 LEU A CA 1
ATOM 1902 C C . LEU A 1 255 ? -11.011 5.259 27.747 1.00 57.00 255 LEU A C 1
ATOM 1904 O O . LEU A 1 255 ? -11.304 6.307 28.320 1.00 57.00 255 LEU A O 1
ATOM 1908 N N . ILE A 1 256 ? -11.910 4.511 27.111 1.00 54.66 256 ILE A N 1
ATOM 1909 C CA . ILE A 1 256 ? -13.330 4.851 27.057 1.00 54.66 256 ILE A CA 1
ATOM 1910 C C . ILE A 1 256 ? -13.986 4.638 28.422 1.00 54.66 256 ILE A C 1
ATOM 1912 O O . ILE A 1 256 ? -14.641 5.556 28.916 1.00 54.66 256 ILE A O 1
ATOM 1916 N N . ALA A 1 257 ? -13.683 3.534 29.113 1.00 58.34 257 ALA A N 1
ATOM 1917 C CA . ALA A 1 257 ? -14.117 3.328 30.496 1.00 58.34 257 ALA A CA 1
ATOM 1918 C C . ALA A 1 257 ? -13.708 4.486 31.436 1.00 58.34 257 ALA A C 1
ATOM 1920 O O . ALA A 1 257 ? -14.480 4.863 32.312 1.00 58.34 257 ALA A O 1
ATOM 1921 N N . ARG A 1 258 ? -12.540 5.110 31.222 1.00 57.56 258 ARG A N 1
ATOM 1922 C CA . ARG A 1 258 ? -12.096 6.308 31.966 1.00 57.56 258 ARG A CA 1
ATOM 1923 C C . ARG A 1 258 ? -12.707 7.616 31.464 1.00 57.56 258 ARG A C 1
ATOM 1925 O O . ARG A 1 258 ? -13.016 8.496 32.262 1.00 57.56 258 ARG A O 1
ATOM 1932 N N . ALA A 1 259 ? -12.918 7.774 30.159 1.00 56.28 259 ALA A N 1
ATOM 1933 C CA . ALA A 1 259 ? -13.595 8.950 29.608 1.00 56.28 259 ALA A CA 1
ATOM 1934 C C . ALA A 1 259 ? -15.044 9.067 30.115 1.00 56.28 259 ALA A C 1
ATOM 1936 O O . ALA A 1 259 ? -15.561 10.177 30.266 1.00 56.28 259 ALA A O 1
ATOM 1937 N N . HIS A 1 260 ? -15.678 7.940 30.459 1.00 52.72 260 HIS A N 1
ATOM 1938 C CA . HIS A 1 260 ? -16.973 7.907 31.141 1.00 52.72 260 HIS A CA 1
ATOM 1939 C C . HIS A 1 260 ? -16.967 8.669 32.477 1.00 52.72 260 HIS A C 1
ATOM 1941 O O . HIS A 1 260 ? -17.998 9.241 32.840 1.00 52.72 260 HIS A O 1
ATOM 1947 N N . GLU A 1 261 ? -15.826 8.760 33.157 1.00 57.00 261 GLU A N 1
ATOM 1948 C CA . GLU A 1 261 ? -15.698 9.435 34.450 1.00 57.00 261 GLU A CA 1
ATOM 1949 C C . GLU A 1 261 ? -15.457 10.952 34.319 1.00 57.00 261 GLU A C 1
ATOM 1951 O O . GLU A 1 261 ? -15.879 11.697 35.202 1.00 57.00 261 GLU A O 1
ATOM 1956 N N . TYR A 1 262 ? -14.856 11.437 33.217 1.00 51.69 262 TYR A N 1
ATOM 1957 C CA . TYR A 1 262 ? -14.300 12.807 33.174 1.00 51.69 262 TYR A CA 1
ATOM 1958 C C . TYR A 1 262 ? -14.556 13.646 31.905 1.00 51.69 262 TYR A C 1
ATOM 1960 O O . TYR A 1 262 ? -14.279 14.843 31.925 1.00 51.69 262 TYR A O 1
ATOM 1968 N N . ALA A 1 263 ? -15.065 13.083 30.803 1.00 55.72 263 ALA A N 1
ATOM 1969 C CA . ALA A 1 263 ? -15.151 13.811 29.529 1.00 55.72 263 ALA A CA 1
ATOM 1970 C C . ALA A 1 263 ? -16.478 14.578 29.324 1.00 55.72 263 ALA A C 1
ATOM 1972 O O . ALA A 1 263 ? -17.548 14.130 29.754 1.00 55.72 263 ALA A O 1
ATOM 1973 N N . HIS A 1 264 ? -16.416 15.717 28.617 1.00 65.62 264 HIS A N 1
ATOM 1974 C CA . HIS A 1 264 ? -17.596 16.438 28.119 1.00 65.62 264 HIS A CA 1
ATOM 1975 C C . HIS A 1 264 ? -18.437 15.535 27.194 1.00 65.62 264 HIS A C 1
ATOM 1977 O O . HIS A 1 264 ? -17.926 14.597 26.582 1.00 65.62 264 HIS A O 1
ATOM 1983 N N . ALA A 1 265 ? -19.744 15.805 27.093 1.00 61.44 265 ALA A N 1
ATOM 1984 C CA . ALA A 1 265 ? -20.695 14.943 26.378 1.00 61.44 265 ALA A CA 1
ATOM 1985 C C . ALA A 1 265 ? -20.294 14.652 24.915 1.00 61.44 265 ALA A C 1
ATOM 1987 O O . ALA A 1 265 ? -20.447 13.519 24.456 1.00 61.44 265 ALA A O 1
ATOM 1988 N N . ASP A 1 266 ? -19.715 15.632 24.217 1.00 59.75 266 ASP A N 1
ATOM 1989 C CA . ASP A 1 266 ? -19.281 15.485 22.821 1.00 59.75 266 ASP A CA 1
ATOM 1990 C C . ASP A 1 266 ? -18.044 14.584 22.670 1.00 59.75 266 ASP A C 1
ATOM 1992 O O . ASP A 1 266 ? -17.956 13.788 21.731 1.00 59.75 266 ASP A O 1
ATOM 1996 N N . ASP A 1 267 ? -17.114 14.640 23.627 1.00 59.97 267 ASP A N 1
ATOM 1997 C CA . ASP A 1 267 ? -15.930 13.777 23.649 1.00 59.97 267 ASP A CA 1
ATOM 1998 C C . ASP A 1 267 ? -16.309 12.331 23.982 1.00 59.97 267 ASP A C 1
ATOM 2000 O O . ASP A 1 267 ? -15.797 11.397 23.361 1.00 59.97 267 ASP A O 1
ATOM 2004 N N . LYS A 1 268 ? -17.285 12.135 24.883 1.00 63.91 268 LYS A N 1
ATOM 2005 C CA . LYS A 1 268 ? -17.866 10.811 25.158 1.00 63.91 268 LYS A CA 1
ATOM 2006 C C . LYS A 1 268 ? -18.502 10.204 23.912 1.00 63.91 268 LYS A C 1
ATOM 2008 O O . LYS A 1 268 ? -18.237 9.045 23.607 1.00 63.91 268 LYS A O 1
ATOM 2013 N N . ALA A 1 269 ? -19.296 10.975 23.168 1.00 65.50 269 ALA A N 1
ATOM 2014 C CA . ALA A 1 269 ? -19.950 10.488 21.954 1.00 65.50 269 ALA A CA 1
ATOM 2015 C C . ALA A 1 269 ? -18.934 10.082 20.870 1.00 65.50 269 ALA A C 1
ATOM 2017 O O . ALA A 1 269 ? -19.085 9.038 20.233 1.00 65.50 269 ALA A O 1
ATOM 2018 N N . ARG A 1 270 ? -17.861 10.866 20.686 1.00 64.38 270 ARG A N 1
ATOM 2019 C CA . ARG A 1 270 ? -16.784 10.547 19.732 1.00 64.38 270 ARG A CA 1
ATOM 2020 C C . ARG A 1 270 ? -16.005 9.295 20.127 1.00 64.38 270 ARG A C 1
ATOM 2022 O O . ARG A 1 270 ? -15.762 8.444 19.269 1.00 64.38 270 ARG A O 1
ATOM 2029 N N . LEU A 1 271 ? -15.626 9.186 21.401 1.00 64.06 271 LEU A N 1
ATOM 2030 C CA . LEU A 1 271 ? -14.873 8.051 21.933 1.00 64.06 271 LEU A CA 1
ATOM 2031 C C . LEU A 1 271 ? -15.696 6.760 21.904 1.00 64.06 271 LEU A C 1
ATOM 2033 O O . LEU A 1 271 ? -15.186 5.745 21.442 1.00 64.06 271 LEU A O 1
ATOM 2037 N N . TRP A 1 272 ? -16.977 6.812 22.277 1.00 66.00 272 TRP A N 1
ATOM 2038 C CA . TRP A 1 272 ? -17.871 5.655 22.199 1.00 66.00 272 TRP A CA 1
ATOM 2039 C C . TRP A 1 272 ? -18.071 5.201 20.753 1.00 66.00 272 TRP A C 1
ATOM 2041 O O . TRP A 1 272 ? -17.857 4.033 20.434 1.00 66.00 272 TRP A O 1
ATOM 2051 N N . ALA A 1 273 ? -18.361 6.130 19.838 1.00 66.19 273 ALA A N 1
ATOM 2052 C CA . ALA A 1 273 ? -18.460 5.780 18.429 1.00 66.19 273 ALA A CA 1
ATOM 2053 C C . ALA A 1 273 ? -17.153 5.135 17.937 1.00 66.19 273 ALA A C 1
ATOM 2055 O O . ALA A 1 273 ? -17.190 4.200 17.145 1.00 66.19 273 ALA A O 1
ATOM 2056 N N . ARG A 1 274 ? -15.981 5.616 18.374 1.00 65.44 274 ARG A N 1
ATOM 2057 C CA . ARG A 1 274 ? -14.681 5.019 18.022 1.00 65.44 274 ARG A CA 1
ATOM 2058 C C . ARG A 1 274 ? -14.503 3.609 18.610 1.00 65.44 274 ARG A C 1
ATOM 2060 O O . ARG A 1 274 ? -14.009 2.745 17.889 1.00 65.44 274 ARG A O 1
ATOM 2067 N N . GLU A 1 275 ? -14.936 3.359 19.849 1.00 67.00 275 GLU A N 1
ATOM 2068 C CA . GLU A 1 275 ? -14.922 2.025 20.475 1.00 67.00 275 GLU A CA 1
ATOM 2069 C C . GLU A 1 275 ? -15.775 1.031 19.705 1.00 67.00 275 GLU A C 1
ATOM 2071 O O . GLU A 1 275 ? -15.285 -0.010 19.286 1.00 67.00 275 GLU A O 1
ATOM 2076 N N . GLU A 1 276 ? -17.045 1.372 19.492 1.00 66.75 276 GLU A N 1
ATOM 2077 C CA . GLU A 1 276 ? -18.023 0.495 18.858 1.00 66.75 276 GLU A CA 1
ATOM 2078 C C . GLU A 1 276 ? -17.522 0.071 17.475 1.00 66.75 276 GLU A C 1
ATOM 2080 O O . GLU A 1 276 ? -17.569 -1.103 17.108 1.00 66.75 276 GLU A O 1
ATOM 2085 N N . ARG A 1 277 ? -16.918 1.016 16.748 1.00 67.31 277 ARG A N 1
ATOM 2086 C CA . ARG A 1 277 ? -16.276 0.769 15.457 1.00 67.31 277 ARG A CA 1
ATOM 2087 C C . ARG A 1 277 ? -15.114 -0.214 15.572 1.00 67.31 277 ARG A C 1
ATOM 2089 O O . ARG A 1 277 ? -15.052 -1.152 14.787 1.00 67.31 277 ARG A O 1
ATOM 2096 N N . LEU A 1 278 ? -14.219 -0.055 16.542 1.00 65.81 278 LEU A N 1
ATOM 2097 C CA . LEU A 1 278 ? -13.080 -0.960 16.736 1.00 65.81 278 LEU A CA 1
ATOM 2098 C C . LEU A 1 278 ? -13.466 -2.343 17.237 1.00 65.81 278 LEU A C 1
ATOM 2100 O O . LEU A 1 278 ? -12.887 -3.324 16.777 1.00 65.81 278 LEU A O 1
ATOM 2104 N N . THR A 1 279 ? -14.466 -2.428 18.106 1.00 67.31 279 THR A N 1
ATOM 2105 C CA . THR A 1 279 ? -15.067 -3.694 18.523 1.00 67.31 279 THR A CA 1
ATOM 2106 C C . THR A 1 279 ? -15.611 -4.428 17.303 1.00 67.31 279 THR A C 1
ATOM 2108 O O . THR A 1 279 ? -15.295 -5.596 17.098 1.00 67.31 279 THR A O 1
ATOM 2111 N N . MET A 1 280 ? -16.339 -3.735 16.421 1.00 66.25 280 MET A N 1
ATOM 2112 C CA . MET A 1 280 ? -16.831 -4.316 15.168 1.00 66.25 280 MET A CA 1
ATOM 2113 C C . MET A 1 280 ? -15.690 -4.751 14.234 1.00 66.25 280 MET A C 1
ATOM 2115 O O . MET A 1 280 ? -15.770 -5.831 13.651 1.00 66.25 280 MET A O 1
ATOM 2119 N N . LEU A 1 281 ? -14.611 -3.963 14.122 1.00 64.56 281 LEU A N 1
ATOM 2120 C CA . LEU A 1 281 ? -13.421 -4.316 13.333 1.00 64.56 281 LEU A CA 1
ATOM 2121 C C . LEU A 1 281 ? -12.742 -5.588 13.880 1.00 64.56 281 LEU A C 1
ATOM 2123 O O . LEU A 1 281 ? -12.444 -6.504 13.115 1.00 64.56 281 LEU A O 1
ATOM 2127 N N . ALA A 1 282 ? -12.515 -5.661 15.194 1.00 67.31 282 ALA A N 1
ATOM 2128 C CA . ALA A 1 282 ? -11.855 -6.791 15.844 1.00 67.31 282 ALA A CA 1
ATOM 2129 C C . ALA A 1 282 ? -12.715 -8.061 15.810 1.00 67.31 282 ALA A C 1
ATOM 2131 O O . ALA A 1 282 ? -12.204 -9.139 15.507 1.00 67.31 282 ALA A O 1
ATOM 2132 N N . VAL A 1 283 ? -14.025 -7.938 16.050 1.00 67.75 283 VAL A N 1
ATOM 2133 C CA . VAL A 1 283 ? -14.976 -9.050 15.929 1.00 67.75 283 VAL A CA 1
ATOM 2134 C C . VAL A 1 283 ? -15.034 -9.554 14.486 1.00 67.75 283 VAL A C 1
ATOM 2136 O O . VAL A 1 283 ? -14.950 -10.759 14.270 1.00 67.75 283 VAL A O 1
ATOM 2139 N N . ALA A 1 284 ? -15.096 -8.668 13.485 1.00 66.44 284 ALA A N 1
ATOM 2140 C CA . ALA A 1 284 ? -15.123 -9.082 12.081 1.00 66.44 284 ALA A CA 1
ATOM 2141 C C . ALA A 1 284 ? -13.894 -9.922 11.691 1.00 66.44 284 ALA A C 1
ATOM 2143 O O . ALA A 1 284 ? -14.044 -10.933 11.003 1.00 66.44 284 ALA A O 1
ATOM 2144 N N . VAL A 1 285 ? -12.705 -9.545 12.175 1.00 65.81 285 VAL A N 1
ATOM 2145 C CA . VAL A 1 285 ? -11.453 -10.279 11.923 1.00 65.81 285 VAL A CA 1
ATOM 2146 C C . VAL A 1 285 ? -11.414 -11.607 12.681 1.00 65.81 285 VAL A C 1
ATOM 2148 O O . VAL A 1 285 ? -11.144 -12.644 12.083 1.00 65.81 285 VAL A O 1
ATOM 2151 N N . LEU A 1 286 ? -11.701 -11.604 13.987 1.00 66.12 286 LEU A N 1
ATOM 2152 C CA . LEU A 1 286 ? -11.595 -12.804 14.828 1.00 66.12 286 LEU A CA 1
ATOM 2153 C C . LEU A 1 286 ? -12.647 -13.870 14.497 1.00 66.12 286 LEU A C 1
ATOM 2155 O O . LEU A 1 286 ? -12.388 -15.059 14.665 1.00 66.12 286 LEU A O 1
ATOM 2159 N N . TRP A 1 287 ? -13.824 -13.453 14.030 1.00 62.44 287 TRP A N 1
ATOM 2160 C CA . TRP A 1 287 ? -14.957 -14.341 13.760 1.00 62.44 287 TRP A CA 1
ATOM 2161 C C . TRP A 1 287 ? -15.165 -14.604 12.261 1.00 62.44 287 TRP A C 1
ATOM 2163 O O . TRP A 1 287 ? -16.169 -15.204 11.879 1.00 62.44 287 TRP A O 1
ATOM 2173 N N . GLY A 1 288 ? -14.230 -14.168 11.404 1.00 55.25 288 GLY A N 1
ATOM 2174 C CA . GLY A 1 288 ? -14.266 -14.410 9.957 1.00 55.25 288 GLY A CA 1
ATOM 2175 C C . GLY A 1 288 ? -15.514 -13.842 9.274 1.00 55.25 288 GLY A C 1
ATOM 2176 O O . GLY A 1 288 ? -16.036 -14.438 8.328 1.00 55.25 288 GLY A O 1
ATOM 2177 N N . TRP A 1 289 ? -16.043 -12.723 9.775 1.00 47.41 289 TRP A N 1
ATOM 2178 C CA . TRP A 1 289 ? -17.380 -12.261 9.415 1.00 47.41 289 TRP A CA 1
ATOM 2179 C C . TRP A 1 289 ? -17.396 -11.643 8.012 1.00 47.41 289 TRP A C 1
ATOM 2181 O O . TRP A 1 289 ? -17.039 -10.485 7.798 1.00 47.41 289 TRP A O 1
ATOM 2191 N N . SER A 1 290 ? -17.817 -12.435 7.029 1.00 42.09 290 SER A N 1
ATOM 2192 C CA . SER A 1 290 ? -18.127 -11.983 5.675 1.00 42.09 290 SER A CA 1
ATOM 2193 C C . SER A 1 290 ? -19.510 -11.335 5.685 1.00 42.09 290 SER A C 1
ATOM 2195 O O . SER A 1 290 ? -20.532 -11.998 5.524 1.00 42.09 290 SER A O 1
ATOM 2197 N N . SER A 1 291 ? -19.571 -10.020 5.902 1.00 39.47 291 SER A N 1
ATOM 2198 C CA . SER A 1 291 ? -20.819 -9.295 5.650 1.00 39.47 291 SER A CA 1
ATOM 2199 C C . SER A 1 291 ? -21.202 -9.466 4.173 1.00 39.47 291 SER A C 1
ATOM 2201 O O . SER A 1 291 ? -20.349 -9.251 3.305 1.00 39.47 291 SER A O 1
ATOM 2203 N N . PRO A 1 292 ? -22.456 -9.823 3.841 1.00 38.34 292 PRO A N 1
ATOM 2204 C CA . PRO A 1 292 ? -22.909 -9.825 2.462 1.00 38.34 292 PRO A CA 1
ATOM 2205 C C . PRO A 1 292 ? -22.975 -8.371 1.999 1.00 38.34 292 PRO A C 1
ATOM 2207 O O . PRO A 1 292 ? -23.910 -7.638 2.324 1.00 38.34 292 PRO A O 1
ATOM 2210 N N . ILE A 1 293 ? -21.971 -7.935 1.238 1.00 36.50 293 ILE A N 1
ATOM 2211 C CA . ILE A 1 293 ? -22.084 -6.719 0.437 1.00 36.50 293 ILE A CA 1
ATOM 2212 C C . ILE A 1 293 ? -23.220 -6.995 -0.547 1.00 36.50 293 ILE A C 1
ATOM 2214 O O . ILE A 1 293 ? -23.049 -7.733 -1.516 1.00 36.50 293 ILE A O 1
ATOM 2218 N N . LYS A 1 294 ? -24.409 -6.455 -0.266 1.00 34.69 294 LYS A N 1
ATOM 2219 C CA . LYS A 1 294 ? -25.511 -6.441 -1.224 1.00 34.69 294 LYS A CA 1
ATOM 2220 C C . LYS A 1 294 ? -25.066 -5.585 -2.403 1.00 34.69 294 LYS A C 1
ATOM 2222 O O . LYS A 1 294 ? -25.093 -4.360 -2.338 1.00 34.69 294 LYS A O 1
ATOM 2227 N N . THR A 1 295 ? -24.636 -6.234 -3.476 1.00 34.78 295 THR A N 1
ATOM 2228 C CA . THR A 1 295 ? -24.570 -5.624 -4.796 1.00 34.78 295 THR A CA 1
ATOM 2229 C C . THR A 1 295 ? -26.004 -5.361 -5.242 1.00 34.78 295 THR A C 1
ATOM 2231 O O . THR A 1 295 ? -26.679 -6.233 -5.781 1.00 34.78 295 THR A O 1
ATOM 2234 N N . GLU A 1 296 ? -26.511 -4.155 -4.993 1.00 33.38 296 GLU A N 1
ATOM 2235 C CA . GLU A 1 296 ? -27.687 -3.683 -5.720 1.00 33.38 296 GLU A CA 1
ATOM 2236 C C . GLU A 1 296 ? -27.274 -3.429 -7.173 1.00 33.38 296 GLU A C 1
ATOM 2238 O O . GLU A 1 296 ? -26.879 -2.328 -7.551 1.00 33.38 296 GLU A O 1
ATOM 2243 N N . SER A 1 297 ? -27.357 -4.466 -8.012 1.00 34.41 297 SER A N 1
ATOM 2244 C CA . SER A 1 297 ? -27.485 -4.257 -9.448 1.00 34.41 297 SER A CA 1
ATOM 2245 C C . SER A 1 297 ? -28.890 -3.719 -9.703 1.00 34.41 297 SER A C 1
ATOM 2247 O O . SER A 1 297 ? -29.861 -4.478 -9.754 1.00 34.41 297 SER A O 1
ATOM 2249 N N . LYS A 1 298 ? -29.023 -2.405 -9.866 1.00 36.66 298 LYS A N 1
ATOM 2250 C CA . LYS A 1 298 ? -30.172 -1.871 -10.593 1.00 36.66 298 LYS A CA 1
ATOM 2251 C C . LYS A 1 298 ? -29.924 -2.114 -12.074 1.00 36.66 298 LYS A C 1
ATOM 2253 O O . LYS A 1 298 ? -29.176 -1.386 -12.714 1.00 36.66 298 LYS A O 1
ATOM 2258 N N . ALA A 1 299 ? -30.531 -3.182 -12.579 1.00 35.25 299 ALA A N 1
ATOM 2259 C CA . ALA A 1 299 ? -30.856 -3.287 -13.986 1.00 35.25 299 ALA A CA 1
ATOM 2260 C C . ALA A 1 299 ? -31.974 -2.278 -14.291 1.00 35.25 299 ALA A C 1
ATOM 2262 O O . ALA A 1 299 ? -33.045 -2.342 -13.683 1.00 35.25 299 ALA A O 1
ATOM 2263 N N . ALA A 1 300 ? -31.690 -1.356 -15.203 1.00 40.84 300 ALA A N 1
ATOM 2264 C CA . ALA A 1 300 ? -32.643 -0.684 -16.074 1.00 40.84 300 ALA A CA 1
ATOM 2265 C C . ALA A 1 300 ? -31.904 -0.358 -17.375 1.00 40.84 300 ALA A C 1
ATOM 2267 O O . ALA A 1 300 ? -30.777 0.177 -17.269 1.00 40.84 300 ALA A O 1
#

Nearest PDB structures (foldseek):
  1w88-assembly2_F  TM=6.320E-01  e=1.561E-02  Geobacillus stearothermophilus
  1w88-assembly2_H  TM=6.085E-01  e=2.946E-02  Geobacillus stearothermophilus
  1w85-assembly1_B  TM=5.956E-01  e=2.625E-02  Geobacillus stearothermophilus
  6cer-assembly1_D  TM=6.382E-01  e=9.347E-02  Homo sapiens
  6n2o-assembly1_A  TM=5.557E-01  e=3.736E-01  Magnetococcus marinus MC-1

pLDDT: mean 77.45, std 21.19, range [26.97, 98.56]

Solvent-accessible surface area (backbone atoms only — not comparable to full-atom values): 16645 Å² total; per-residue (Å²): 140,83,87,81,79,85,78,76,86,73,97,71,87,64,79,76,74,78,78,83,81,81,85,68,95,73,88,71,78,56,80,59,60,54,58,51,39,64,55,45,48,62,51,20,35,60,40,30,83,73,35,60,73,48,47,53,48,38,50,69,51,58,50,47,73,65,48,37,57,77,52,51,37,14,26,45,70,40,68,57,94,91,38,76,62,38,53,20,38,32,45,47,22,26,35,74,88,66,45,56,73,28,37,33,34,39,41,73,78,48,54,98,89,42,72,49,65,44,67,41,90,91,34,82,69,65,58,52,32,40,47,52,73,58,76,82,32,48,67,22,35,38,37,42,25,51,32,58,65,27,25,54,38,49,41,48,37,26,54,77,54,52,38,54,56,38,45,28,7,45,31,59,81,88,26,47,75,66,28,37,71,60,52,52,64,51,42,66,41,28,39,40,31,33,30,37,20,79,48,62,67,60,14,47,52,55,21,53,51,28,41,76,76,52,81,38,42,46,61,39,60,38,62,96,83,35,50,55,33,55,29,42,55,68,72,42,35,50,64,48,53,51,51,49,45,44,49,57,31,64,65,41,56,62,53,45,65,50,35,74,77,74,52,57,72,69,58,41,52,54,45,48,55,36,44,58,26,32,48,51,38,34,49,28,39,77,66,65,53,77,74,82,77,79,77,79,76,80,83,128

Secondary structure (DSSP, 8-state):
--PPPPPPPPTT-S---------S--S---THHHHHHHHHHHHHHHHHTT-HHHHHHHHHTT--HHHHHHTT-EEEEEEETTEEEEEEEEEEEE-TTS-EEEEEEEESS--TTS-SEEEPTT--S---BTGGG----TTSEEEEEESHHHHHHHHHHHHHTT--EEEEEEESGGGTTTTHHHHHHHHTTSSEEEEEESSHHHHHHHHHHHHHHHS-EEEEEPGGG--HHHHHHTT-HHHHHHHHHHHHHHHHHHHHHHHHHH--HHHHHHHHHHHHHHHHHHHHHHTT------------

Radius of gyration: 20.93 Å; Cα contacts (8 Å, |Δi|>4): 459; chains: 1; bounding box: 74×46×58 Å